Protein AF-A0A8X7XJS7-F1 (afdb_monomer_lite)

Foldseek 3Di:
DDDDDLVLLVVLVVVVVVVDDLVVSCVVSVHDSVVSVVQVVCCVVPVDSDDDDDPPDDDPDDPVRVVVVVVVVVVVLVVLLVVLVVLLVVLVVLLQVLLQVLLVCCQPVVVPPDLPVLVVQLVVLVVVLVVQDDDPVCLVVSSVSSSSNSSSVSVNCNVVQVVCVVVPNVVVVVVVVVVVVLLVVLLVVLVPDDACPLLVCVVVLVVLVVVLVVLVVVCVVVVDPVSVVVSVVSVVVSVSSVSSNVSSVSSVCSSVVNSDSSD

Organism: Polypterus senegalus (NCBI:txid55291)

Secondary structure (DSSP, 8-state):
-PPPPHHHHHHHHHHHHTT--HHHHHHHTT--HHHHHHHHHHHHHHS--SPPPP--PPPSS-HHHHHHHHHHHHHHHHHHHHHHHHHHHHHHHHHHHHHHHHHHHHHHH-----HHHHHHHHHHHHHHHHHS---TTTHHHHHHHHHHHHHHHHHHTHHHHHHHHHH-THHHHHHHHHHHHHHHHHHHHHHHSPTTTGGGGHHHHHHHHHHHHHHHHHHHHH--HHHHHHHHHHHHHHHHHHHHHHHHHHHHHHHTT---S--

Sequence (263 aa):
MPRVPAHLSERALGMLQGGMRTADVARAINCHVRTVRRLRQRYRETGRTADHPRSGRPRVTTPAQDRYIRISHLRDRSRSTQQHLKNVYSSLTICMLVAGVGAYVHVFTRLLQGGLLSFLGSIGMMIWLAMTPHSLETEKKRLAILCGFAFFTGVGLGPAMDFVISVNPSIIVTAFLGTSVIFACFTLSALYAQRRSYLFLGGTLMSGLSILLL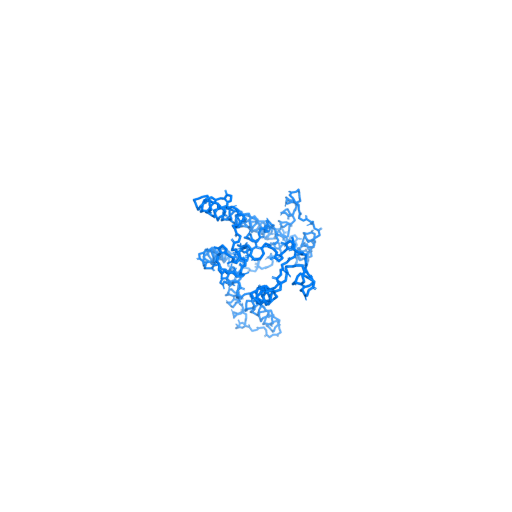LSMFNMFYGSVMLFKAHMYLGLLVMCGFVLFDTQLIIEKAEMGDKDYIW

Radius of gyration: 35.14 Å; chains: 1; bounding box: 57×44×108 Å

Structure (mmCIF, N/CA/C/O backbone):
data_AF-A0A8X7XJS7-F1
#
_entry.id   AF-A0A8X7XJS7-F1
#
loop_
_atom_site.group_PDB
_atom_site.id
_atom_site.type_symbol
_atom_site.label_atom_id
_atom_site.label_alt_id
_atom_site.label_comp_id
_atom_site.label_asym_id
_atom_site.label_entity_id
_atom_site.label_seq_id
_atom_site.pdbx_PDB_ins_code
_atom_site.Cartn_x
_atom_site.Cartn_y
_atom_site.Cartn_z
_atom_site.occupancy
_atom_site.B_iso_or_equiv
_atom_site.auth_seq_id
_atom_site.auth_comp_id
_atom_site.auth_asym_id
_atom_site.auth_atom_id
_atom_site.pdbx_PDB_model_num
ATOM 1 N N . MET A 1 1 ? -13.260 7.262 57.812 1.00 53.03 1 MET A N 1
ATOM 2 C CA . MET A 1 1 ? -12.961 6.480 59.033 1.00 53.03 1 MET A CA 1
ATOM 3 C C . MET A 1 1 ? -12.279 5.192 58.606 1.00 53.03 1 MET A C 1
ATOM 5 O O . MET A 1 1 ? -12.793 4.573 57.677 1.00 53.03 1 MET A O 1
ATOM 9 N N . PRO A 1 2 ? -11.139 4.826 59.208 1.00 59.62 2 PRO A N 1
ATOM 10 C CA . PRO A 1 2 ? -10.458 3.569 58.909 1.00 59.62 2 PRO A CA 1
ATOM 11 C C . PRO A 1 2 ? -11.364 2.368 59.225 1.00 59.62 2 PRO A C 1
ATOM 13 O O . PRO A 1 2 ? -12.192 2.423 60.137 1.00 59.62 2 PRO A O 1
ATOM 16 N N . ARG A 1 3 ? -11.249 1.313 58.412 1.00 69.31 3 ARG A N 1
ATOM 17 C CA . ARG A 1 3 ? -12.066 0.095 58.493 1.00 69.31 3 ARG A CA 1
ATOM 18 C C . ARG A 1 3 ? -11.560 -0.771 59.646 1.00 69.31 3 ARG A C 1
ATOM 20 O O . ARG A 1 3 ? -10.375 -1.086 59.679 1.00 69.31 3 ARG A O 1
ATOM 27 N N . VAL A 1 4 ? -12.440 -1.161 60.569 1.00 77.12 4 VAL A N 1
ATOM 28 C CA . VAL A 1 4 ? -12.088 -2.162 61.586 1.00 77.12 4 VAL A CA 1
ATOM 29 C C . VAL A 1 4 ? -12.144 -3.538 60.914 1.00 77.12 4 VAL A C 1
ATOM 31 O O . VAL A 1 4 ? -13.165 -3.860 60.304 1.00 77.12 4 VAL A O 1
ATOM 34 N N . PRO A 1 5 ? -11.075 -4.344 60.967 1.00 82.31 5 PRO A N 1
ATOM 35 C CA . PRO A 1 5 ? -11.090 -5.676 60.381 1.00 82.31 5 PRO A CA 1
ATOM 36 C C . PRO A 1 5 ? -12.127 -6.585 61.064 1.00 82.31 5 PRO A C 1
ATOM 38 O O . PRO A 1 5 ? -12.452 -6.412 62.241 1.00 82.31 5 PRO A O 1
ATOM 41 N N . ALA A 1 6 ? -12.661 -7.557 60.316 1.00 82.44 6 ALA A N 1
ATOM 42 C CA . ALA A 1 6 ? -13.782 -8.396 60.756 1.00 82.44 6 ALA A CA 1
ATOM 43 C C . ALA A 1 6 ? -13.484 -9.149 62.065 1.00 82.44 6 ALA A C 1
ATOM 45 O O . ALA A 1 6 ? -14.273 -9.073 63.003 1.00 82.44 6 ALA A O 1
ATOM 46 N N . HIS A 1 7 ? -12.292 -9.744 62.178 1.00 85.31 7 HIS A N 1
ATOM 47 C CA . HIS A 1 7 ? -11.866 -10.469 63.379 1.00 85.31 7 HIS A CA 1
ATOM 48 C C . HIS A 1 7 ? -11.809 -9.579 64.636 1.00 85.31 7 HIS A C 1
ATOM 50 O O . HIS A 1 7 ? -12.165 -10.019 65.727 1.00 85.31 7 HIS A O 1
ATOM 56 N N . LEU A 1 8 ? -11.413 -8.305 64.502 1.00 85.19 8 LEU A N 1
ATOM 57 C CA . LEU A 1 8 ? -11.429 -7.354 65.620 1.00 85.19 8 LEU A CA 1
ATOM 58 C C . LEU A 1 8 ? -12.856 -6.940 65.985 1.00 85.19 8 LEU A C 1
ATOM 60 O O . LEU A 1 8 ? -13.141 -6.700 67.154 1.00 85.19 8 LEU A O 1
ATOM 64 N N . SER A 1 9 ? -13.761 -6.888 65.009 1.00 85.38 9 SER A N 1
ATOM 65 C CA . SER A 1 9 ? -15.168 -6.548 65.238 1.00 85.38 9 SER A CA 1
ATOM 66 C C . SER A 1 9 ? -15.914 -7.678 65.956 1.00 85.38 9 SER A C 1
ATOM 68 O O . SER A 1 9 ? -16.684 -7.423 66.880 1.00 85.38 9 SER A O 1
ATOM 70 N N . GLU A 1 10 ? -15.644 -8.932 65.594 1.00 88.12 10 GLU A N 1
ATOM 71 C CA . GLU A 1 10 ? -16.180 -10.117 66.276 1.00 88.12 10 GLU A CA 1
ATOM 72 C C . GLU A 1 10 ? -15.623 -10.249 67.696 1.00 88.12 10 GLU A C 1
ATOM 74 O O . GLU A 1 10 ? -16.386 -10.421 68.647 1.00 88.12 10 GLU A O 1
ATOM 79 N N . ARG A 1 11 ? -14.309 -10.047 67.868 1.00 89.06 11 ARG A N 1
ATOM 80 C CA . ARG A 1 11 ? -13.665 -10.029 69.189 1.00 89.06 11 ARG A CA 1
ATOM 81 C C . ARG A 1 11 ? -14.224 -8.920 70.088 1.00 89.06 11 ARG A C 1
ATOM 83 O O . ARG A 1 11 ? -14.474 -9.167 71.266 1.00 89.06 11 ARG A O 1
ATOM 90 N N . ALA A 1 12 ? -14.484 -7.729 69.540 1.00 87.81 12 ALA A N 1
ATOM 91 C CA . ALA A 1 12 ? -15.133 -6.631 70.263 1.00 87.81 12 ALA A CA 1
ATOM 92 C C . ALA A 1 12 ? -16.529 -7.010 70.766 1.00 87.81 12 ALA A C 1
ATOM 94 O O . ALA A 1 12 ? -16.897 -6.675 71.891 1.00 87.81 12 ALA A O 1
ATOM 95 N N . LEU A 1 13 ? -17.315 -7.694 69.933 1.00 88.69 13 LEU A N 1
ATOM 96 C CA . LEU A 1 13 ? -18.670 -8.110 70.283 1.00 88.69 13 LEU A CA 1
ATOM 97 C C . LEU A 1 13 ? -18.679 -9.235 71.315 1.00 88.69 13 LEU A C 1
ATOM 99 O O . LEU A 1 13 ? -19.472 -9.155 72.250 1.00 88.69 13 LEU A O 1
ATOM 103 N N . GLY A 1 14 ? -17.758 -10.198 71.216 1.00 88.25 14 GLY A N 1
ATOM 104 C CA . GLY A 1 14 ? -17.572 -11.226 72.243 1.00 88.25 14 GLY A CA 1
ATOM 105 C C . GLY A 1 14 ? -17.235 -10.620 73.610 1.00 88.25 14 GLY A C 1
ATOM 106 O O . GLY A 1 14 ? -17.863 -10.956 74.610 1.00 88.25 14 GLY A O 1
ATOM 107 N N . MET A 1 15 ? -16.329 -9.635 73.654 1.00 90.12 15 MET A N 1
ATOM 108 C CA . MET A 1 15 ? -16.002 -8.903 74.890 1.00 90.12 15 MET A CA 1
ATOM 109 C C . MET A 1 15 ? -17.200 -8.112 75.448 1.00 90.12 15 MET A C 1
ATOM 111 O O . MET A 1 15 ? -17.405 -8.064 76.659 1.00 90.12 15 MET A O 1
ATOM 115 N N . LEU A 1 16 ? -18.023 -7.514 74.578 1.00 89.19 16 LEU A N 1
ATOM 116 C CA . LEU A 1 16 ? -19.246 -6.807 74.982 1.00 89.19 16 LEU A CA 1
ATOM 117 C C . LEU A 1 16 ? -20.342 -7.750 75.502 1.00 89.19 16 LEU A C 1
ATOM 119 O O . LEU A 1 16 ? -21.090 -7.360 76.398 1.00 89.19 16 LEU A O 1
ATOM 123 N N . GLN A 1 17 ? -20.462 -8.956 74.940 1.00 88.12 17 GLN A N 1
ATOM 124 C CA . GLN A 1 17 ? -21.378 -9.999 75.421 1.00 88.12 17 GLN A CA 1
ATOM 125 C C . GLN A 1 17 ? -20.908 -10.578 76.759 1.00 88.12 17 GLN A C 1
ATOM 127 O O . GLN A 1 17 ? -21.735 -10.832 77.628 1.00 88.12 17 GLN A O 1
ATOM 132 N N . GLY A 1 18 ? -19.591 -10.665 76.969 1.00 87.88 18 GLY A N 1
ATOM 133 C CA . GLY A 1 18 ? -18.964 -11.003 78.251 1.00 87.88 18 GLY A CA 1
ATOM 134 C C . GLY A 1 18 ? -19.044 -9.910 79.329 1.00 87.88 18 GLY A C 1
ATOM 135 O O . GLY A 1 18 ? -18.371 -10.016 80.348 1.00 87.88 18 GLY A O 1
ATOM 136 N N . GLY A 1 19 ? -19.829 -8.845 79.122 1.00 87.44 19 GLY A N 1
ATOM 137 C CA . GLY A 1 19 ? -20.105 -7.822 80.137 1.00 87.44 19 GLY A CA 1
ATOM 138 C C . GLY A 1 19 ? -19.079 -6.686 80.246 1.00 87.44 19 GLY A C 1
ATOM 139 O O . GLY A 1 19 ? -19.246 -5.805 81.092 1.00 87.44 19 GLY A O 1
ATOM 140 N N . MET A 1 20 ? -18.048 -6.637 79.392 1.00 89.12 20 MET A N 1
ATOM 141 C CA . MET A 1 20 ? -17.073 -5.537 79.414 1.00 89.12 20 MET A CA 1
ATOM 142 C C . MET A 1 20 ? -17.699 -4.199 78.989 1.00 89.12 20 MET A C 1
ATOM 144 O O . MET A 1 20 ? -18.538 -4.126 78.084 1.00 89.12 20 MET A O 1
ATOM 148 N N . ARG A 1 21 ? -17.257 -3.092 79.605 1.00 90.56 21 ARG A N 1
ATOM 149 C CA . ARG A 1 21 ? -17.732 -1.745 79.246 1.00 90.56 21 ARG A CA 1
ATOM 150 C C . ARG A 1 21 ? -17.162 -1.324 77.889 1.00 90.56 21 ARG A C 1
ATOM 152 O O . ARG A 1 21 ? -16.017 -1.613 77.552 1.00 90.56 21 ARG A O 1
ATOM 159 N N . THR A 1 22 ? -17.926 -0.546 77.118 1.00 89.75 22 THR A N 1
ATOM 160 C CA . THR A 1 22 ? -17.537 -0.111 75.758 1.00 89.75 22 THR A CA 1
ATOM 161 C C . THR A 1 22 ? -16.224 0.673 75.708 1.00 89.75 22 THR A C 1
ATOM 163 O O . THR A 1 22 ? -15.555 0.659 74.679 1.00 89.75 22 THR A O 1
ATOM 166 N N . ALA A 1 23 ? -15.861 1.370 76.790 1.00 89.06 23 ALA A N 1
ATOM 167 C CA . ALA A 1 23 ? -14.599 2.103 76.893 1.00 89.06 23 ALA A CA 1
ATOM 168 C C . ALA A 1 23 ? -13.389 1.167 77.056 1.00 89.06 23 ALA A C 1
ATOM 170 O O . ALA A 1 23 ? -12.336 1.431 76.480 1.00 89.06 23 ALA A O 1
ATOM 171 N N . ASP A 1 24 ? -13.553 0.063 77.785 1.00 89.00 24 ASP A N 1
ATOM 172 C CA . ASP A 1 24 ? -12.494 -0.925 78.007 1.00 89.00 24 ASP A CA 1
ATOM 173 C C . ASP A 1 24 ? -12.261 -1.757 76.739 1.00 89.00 24 ASP A C 1
ATOM 175 O O . ASP A 1 24 ? -11.123 -1.947 76.321 1.00 89.00 24 ASP A O 1
ATOM 179 N N . VAL A 1 25 ? -13.342 -2.127 76.042 1.00 88.94 25 VAL A N 1
ATOM 180 C CA . VAL A 1 25 ? -13.286 -2.786 74.723 1.00 88.94 25 VAL A CA 1
ATOM 181 C C . VAL A 1 25 ? -12.608 -1.893 73.676 1.00 88.94 25 VAL A C 1
ATOM 183 O O . VAL A 1 25 ? -11.809 -2.362 72.868 1.00 88.94 25 VAL A O 1
ATOM 186 N N . ALA A 1 26 ? -12.889 -0.588 73.702 1.00 88.38 26 ALA A N 1
ATOM 187 C CA . ALA A 1 26 ? -12.267 0.380 72.803 1.00 88.38 26 ALA A CA 1
ATOM 188 C C . ALA A 1 26 ? -10.753 0.511 73.043 1.00 88.38 26 ALA A C 1
ATOM 190 O O . ALA A 1 26 ? -9.989 0.538 72.077 1.00 88.38 26 ALA A O 1
ATOM 191 N N . ARG A 1 27 ? -10.319 0.514 74.315 1.00 88.25 27 ARG A N 1
ATOM 192 C CA . ARG A 1 27 ? -8.895 0.485 74.690 1.00 88.25 27 ARG A CA 1
ATOM 193 C C . ARG A 1 27 ? -8.218 -0.824 74.268 1.00 88.25 27 ARG A C 1
ATOM 195 O O . ARG A 1 27 ? -7.143 -0.774 73.685 1.00 88.25 27 ARG A O 1
ATOM 202 N N . ALA A 1 28 ? -8.867 -1.971 74.478 1.00 87.88 28 ALA A N 1
ATOM 203 C CA . ALA A 1 28 ? -8.322 -3.289 74.133 1.00 87.88 28 ALA A CA 1
ATOM 204 C C . ALA A 1 28 ? -8.100 -3.495 72.622 1.00 87.88 28 ALA A C 1
ATOM 206 O O . ALA A 1 28 ? -7.210 -4.238 72.219 1.00 87.88 28 ALA A O 1
ATOM 207 N N . ILE A 1 29 ? -8.910 -2.841 71.784 1.00 86.56 29 ILE A N 1
ATOM 208 C CA . ILE A 1 29 ? -8.882 -2.980 70.316 1.00 86.56 29 ILE A CA 1
ATOM 209 C C . ILE A 1 29 ? -8.232 -1.748 69.658 1.00 86.56 29 ILE A C 1
ATOM 211 O O . ILE A 1 29 ? -8.221 -1.616 68.437 1.00 86.56 29 ILE A O 1
ATOM 215 N N . ASN A 1 30 ? -7.669 -0.843 70.467 1.00 88.25 30 ASN A N 1
ATOM 216 C CA . ASN A 1 30 ? -7.039 0.403 70.035 1.00 88.25 30 ASN A CA 1
ATOM 217 C C . ASN A 1 30 ? -7.899 1.185 69.024 1.00 88.25 30 ASN A C 1
ATOM 219 O O . ASN A 1 30 ? -7.467 1.554 67.930 1.00 88.25 30 ASN A O 1
ATOM 223 N N . CYS A 1 31 ? -9.171 1.388 69.365 1.00 86.69 31 CYS A N 1
ATOM 224 C CA . CYS A 1 31 ? -10.109 2.106 68.515 1.00 86.69 31 CYS A CA 1
ATOM 225 C C . CYS A 1 31 ? -10.914 3.129 69.318 1.00 86.69 31 CYS A C 1
ATOM 227 O O . CYS A 1 31 ? -11.027 3.069 70.539 1.00 86.69 31 CYS A O 1
ATOM 229 N N . HIS A 1 32 ? -11.498 4.103 68.626 1.00 89.94 32 HIS A N 1
ATOM 230 C CA . HIS A 1 32 ? -12.286 5.135 69.288 1.00 89.94 32 HIS A CA 1
ATOM 231 C C . HIS A 1 32 ? -13.583 4.545 69.880 1.00 89.94 32 HIS A C 1
ATOM 233 O O . HIS A 1 32 ? -14.284 3.785 69.211 1.00 89.94 32 HIS A O 1
ATOM 239 N N . VAL A 1 33 ? -13.984 4.965 71.088 1.00 89.06 33 VAL A N 1
ATOM 240 C CA . VAL A 1 33 ? -15.195 4.466 71.792 1.00 89.06 33 VAL A CA 1
ATOM 241 C C . VAL A 1 33 ? -16.465 4.571 70.930 1.00 89.06 33 VAL A C 1
ATOM 243 O O . VAL A 1 33 ? -17.335 3.699 70.956 1.00 89.06 33 VAL A O 1
ATOM 246 N N . ARG A 1 34 ? -16.556 5.617 70.095 1.00 89.44 34 ARG A N 1
ATOM 247 C CA . ARG A 1 34 ? -17.648 5.793 69.112 1.00 89.44 34 ARG A CA 1
ATOM 248 C C . ARG A 1 34 ? -17.747 4.637 68.108 1.00 89.44 34 ARG A C 1
ATOM 250 O O . ARG A 1 34 ? -18.859 4.299 67.714 1.00 89.44 34 ARG A O 1
ATOM 257 N N . THR A 1 35 ? -16.628 4.042 67.701 1.00 86.94 35 THR A N 1
ATOM 258 C CA . THR A 1 35 ? -16.580 2.915 66.759 1.00 86.94 35 THR A CA 1
ATOM 259 C C . THR A 1 35 ? -17.190 1.663 67.383 1.00 86.94 35 THR A C 1
ATOM 261 O O . THR A 1 35 ? -18.078 1.066 66.782 1.00 86.94 35 THR A O 1
ATOM 264 N N . VAL A 1 36 ? -16.821 1.340 68.627 1.00 88.56 36 VAL A N 1
ATOM 265 C CA . VAL A 1 36 ? -17.396 0.215 69.391 1.00 88.56 36 VAL A CA 1
ATOM 266 C C . VAL A 1 36 ? -18.889 0.424 69.659 1.00 88.56 36 VAL A C 1
ATOM 268 O O . VAL A 1 36 ? -19.685 -0.499 69.496 1.00 88.56 36 VAL A O 1
ATOM 271 N N . ARG A 1 37 ? -19.306 1.651 70.009 1.00 89.94 37 ARG A N 1
ATOM 272 C CA . ARG A 1 37 ? -20.728 1.976 70.220 1.00 89.94 37 ARG A CA 1
ATOM 273 C C . ARG A 1 37 ? -21.552 1.792 68.942 1.00 89.94 37 ARG A C 1
ATOM 275 O O . ARG A 1 37 ? -22.621 1.194 69.000 1.00 89.94 37 ARG A O 1
ATOM 282 N N . ARG A 1 38 ? -21.041 2.264 67.797 1.00 87.12 38 ARG A N 1
ATOM 283 C CA . ARG A 1 38 ? -21.677 2.087 66.478 1.00 87.12 38 ARG A CA 1
ATOM 284 C C . ARG A 1 38 ? -21.718 0.621 66.049 1.00 87.12 38 ARG A C 1
ATOM 286 O O . ARG A 1 38 ? -22.733 0.193 65.518 1.00 87.12 38 ARG A O 1
ATOM 293 N N . LEU A 1 39 ? -20.654 -0.141 66.307 1.00 88.00 39 LEU A N 1
ATOM 294 C CA . LEU A 1 39 ? -20.608 -1.580 66.040 1.00 88.00 39 LEU A CA 1
ATOM 295 C C . LEU A 1 39 ? -21.662 -2.334 66.864 1.00 88.00 39 LEU A C 1
ATOM 297 O O . LEU A 1 39 ? -22.434 -3.104 66.304 1.00 88.00 39 LEU A O 1
ATOM 301 N N . ARG A 1 40 ? -21.750 -2.063 68.174 1.00 88.44 40 ARG A N 1
ATOM 302 C CA . ARG A 1 40 ? -22.759 -2.662 69.065 1.00 88.44 40 ARG A CA 1
ATOM 303 C C . ARG A 1 40 ? -24.182 -2.325 68.630 1.00 88.44 40 ARG A C 1
ATOM 305 O O . ARG A 1 40 ? -25.045 -3.196 68.650 1.00 88.44 40 ARG A O 1
ATOM 312 N N . GLN A 1 41 ? -24.423 -1.067 68.267 1.00 88.56 41 GLN A N 1
ATOM 313 C CA . GLN A 1 41 ? -25.726 -0.621 67.786 1.00 88.56 41 GLN A CA 1
ATOM 314 C C . GLN A 1 41 ? -26.105 -1.339 66.483 1.00 88.56 41 GLN A C 1
ATOM 316 O O . GLN A 1 41 ? -27.157 -1.963 66.423 1.00 88.56 41 GLN A O 1
ATOM 321 N N . ARG A 1 42 ? -25.198 -1.367 65.498 1.00 85.69 42 ARG A N 1
ATOM 322 C CA . ARG A 1 42 ? -25.409 -2.076 64.228 1.00 85.69 42 ARG A CA 1
ATOM 323 C C . ARG A 1 42 ? -25.669 -3.571 64.431 1.00 85.69 42 ARG A C 1
ATOM 325 O O . ARG A 1 42 ? -26.555 -4.126 63.789 1.00 85.69 42 ARG A O 1
ATOM 332 N N . TYR A 1 43 ? -24.925 -4.220 65.327 1.00 86.31 43 TYR A N 1
ATOM 333 C CA . TYR A 1 43 ? -25.113 -5.640 65.630 1.00 86.31 43 TYR A CA 1
ATOM 334 C C . TYR A 1 43 ? -26.465 -5.918 66.301 1.00 86.31 43 TYR A C 1
ATOM 336 O O . TYR A 1 43 ? -27.107 -6.907 65.973 1.00 86.31 43 TYR A O 1
ATOM 344 N N . ARG A 1 44 ? -26.942 -5.035 67.189 1.00 88.25 44 ARG A N 1
ATOM 345 C CA . ARG A 1 44 ? -28.291 -5.146 67.776 1.00 88.25 44 ARG A CA 1
ATOM 346 C C . ARG A 1 44 ? -29.403 -5.005 66.739 1.00 88.25 44 ARG A C 1
ATOM 348 O O . ARG A 1 44 ? -30.423 -5.665 66.869 1.00 88.25 44 ARG A O 1
ATOM 355 N N . GLU A 1 45 ? -29.203 -4.153 65.740 1.00 87.12 45 GLU A N 1
ATOM 356 C CA . GLU A 1 45 ? -30.194 -3.889 64.691 1.00 87.12 45 GLU A CA 1
ATOM 357 C C . GLU A 1 45 ? -30.204 -4.974 63.598 1.00 87.12 45 GLU A C 1
ATOM 359 O O . GLU A 1 45 ? -31.259 -5.291 63.062 1.00 87.12 45 GLU A O 1
ATOM 364 N N . THR A 1 46 ? -29.047 -5.556 63.257 1.00 83.44 46 THR A N 1
ATOM 365 C CA . THR A 1 46 ? -28.900 -6.431 62.070 1.00 83.44 46 THR A CA 1
ATOM 366 C C . THR A 1 46 ? -28.431 -7.855 62.365 1.00 83.44 46 THR A C 1
ATOM 368 O O . THR A 1 46 ? -28.446 -8.700 61.471 1.00 83.44 46 THR A O 1
ATOM 371 N N . GLY A 1 47 ? -27.944 -8.130 63.577 1.00 84.69 47 GLY A N 1
ATOM 372 C CA . GLY A 1 47 ? -27.318 -9.404 63.945 1.00 84.69 47 GLY A CA 1
ATOM 373 C C . GLY A 1 47 ? -25.993 -9.702 63.229 1.00 84.69 47 GLY A C 1
ATOM 374 O O . GLY A 1 47 ? -25.458 -10.799 63.374 1.00 84.69 47 GLY A O 1
ATOM 375 N N . ARG A 1 48 ? -25.448 -8.762 62.440 1.00 83.12 48 ARG A N 1
ATOM 376 C CA . ARG A 1 48 ? -24.241 -8.963 61.621 1.00 83.12 48 ARG A CA 1
ATOM 377 C C . ARG A 1 48 ? -23.146 -7.957 61.968 1.00 83.12 48 ARG A C 1
ATOM 379 O O . ARG A 1 48 ? -23.405 -6.798 62.281 1.00 83.12 48 ARG A O 1
ATOM 386 N N . THR A 1 49 ? -21.900 -8.418 61.902 1.00 79.56 49 THR A N 1
ATOM 387 C CA . THR A 1 49 ? -20.683 -7.613 62.134 1.00 79.56 49 THR A CA 1
ATOM 388 C C . THR A 1 49 ? -20.147 -6.996 60.842 1.00 79.56 49 THR A C 1
ATOM 390 O O . THR A 1 49 ? -19.385 -6.029 60.878 1.00 79.56 49 THR A O 1
ATOM 393 N N . ALA A 1 50 ? -20.569 -7.544 59.698 1.00 78.38 50 ALA A N 1
ATOM 394 C CA . ALA A 1 50 ? -20.161 -7.110 58.376 1.00 78.38 50 ALA A CA 1
ATOM 395 C C . ALA A 1 50 ? -20.664 -5.695 58.050 1.00 78.38 50 ALA A C 1
ATOM 397 O O . ALA A 1 50 ? -21.743 -5.262 58.464 1.00 78.38 50 ALA A O 1
ATOM 398 N N . ASP A 1 51 ? -19.871 -4.967 57.269 1.00 75.44 51 ASP A N 1
ATOM 399 C CA . ASP A 1 51 ? -20.305 -3.706 56.679 1.00 75.44 51 ASP A CA 1
ATOM 400 C C . ASP A 1 51 ? -21.418 -3.947 55.650 1.00 75.44 51 ASP A C 1
ATOM 402 O O . ASP A 1 51 ? -21.374 -4.912 54.886 1.00 75.44 51 ASP A O 1
ATOM 406 N N . HIS A 1 52 ? -22.393 -3.037 55.586 1.00 74.75 52 HIS A N 1
ATOM 407 C CA . HIS A 1 52 ? -23.373 -3.055 54.505 1.00 74.75 52 HIS A CA 1
ATOM 408 C C . HIS A 1 52 ? -22.700 -2.752 53.159 1.00 74.75 52 HIS A C 1
ATOM 410 O O . HIS A 1 52 ? -21.822 -1.878 53.099 1.00 74.75 52 HIS A O 1
ATOM 416 N N . PRO A 1 53 ? -23.141 -3.405 52.066 1.00 76.44 53 PRO A N 1
ATOM 417 C CA . PRO A 1 53 ? -22.788 -2.979 50.722 1.00 76.44 53 PRO A CA 1
ATOM 418 C C . PRO A 1 53 ? -23.160 -1.505 50.569 1.00 76.44 53 PRO A C 1
ATOM 420 O O . PRO A 1 53 ? -24.304 -1.114 50.803 1.00 76.44 53 PRO A O 1
ATOM 423 N N . ARG A 1 54 ? -22.186 -0.663 50.222 1.00 78.88 54 ARG A N 1
ATOM 424 C CA . ARG A 1 54 ? -22.475 0.741 49.928 1.00 78.88 54 ARG A CA 1
ATOM 425 C C . ARG A 1 54 ? -23.230 0.798 48.607 1.00 78.88 54 ARG A C 1
ATOM 427 O O . ARG A 1 54 ? -22.815 0.153 47.646 1.00 78.88 54 ARG A O 1
ATOM 434 N N . SER A 1 55 ? -24.284 1.608 48.540 1.00 77.81 55 SER A N 1
ATOM 435 C CA . SER A 1 55 ? -24.823 2.043 47.255 1.00 77.81 55 SER A CA 1
ATOM 436 C C . SER A 1 55 ? -23.684 2.730 46.502 1.00 77.81 55 SER A C 1
ATOM 438 O O . SER A 1 55 ? -23.141 3.733 46.973 1.00 77.81 55 SER A O 1
ATOM 440 N N . GLY A 1 56 ? -23.247 2.133 45.394 1.00 80.94 56 GLY A N 1
ATOM 441 C CA . GLY A 1 56 ? -22.214 2.717 44.547 1.00 80.94 56 GLY A CA 1
ATOM 442 C C . GLY A 1 56 ? -22.654 4.065 43.975 1.00 80.94 56 GLY A C 1
ATOM 443 O O . GLY A 1 56 ? -23.777 4.525 44.188 1.00 80.94 56 GLY A O 1
ATOM 444 N N . ARG A 1 57 ? -21.765 4.703 43.211 1.00 85.88 57 ARG A N 1
ATOM 445 C CA . ARG A 1 57 ? -22.119 5.916 42.468 1.00 85.88 57 ARG A CA 1
ATOM 446 C C . ARG A 1 57 ? -23.319 5.612 41.549 1.00 85.88 57 ARG A C 1
ATOM 448 O O . ARG A 1 57 ? -23.243 4.629 40.807 1.00 85.88 57 ARG A O 1
ATOM 455 N N . PRO A 1 58 ? -24.401 6.412 41.579 1.00 83.56 58 PRO A N 1
ATOM 456 C CA . PRO A 1 58 ? -25.528 6.213 40.676 1.00 83.56 58 PRO A CA 1
ATOM 457 C C . PRO A 1 58 ? -25.060 6.320 39.223 1.00 83.56 58 PRO A C 1
ATOM 459 O O . PRO A 1 58 ? -24.185 7.130 38.897 1.00 83.56 58 PRO A O 1
ATOM 462 N N . ARG A 1 59 ? -25.619 5.474 38.352 1.00 81.44 59 ARG A N 1
ATOM 463 C CA . ARG A 1 59 ? -25.315 5.523 36.920 1.00 81.44 59 ARG A CA 1
ATOM 464 C C . ARG A 1 59 ? -25.883 6.815 36.341 1.00 81.44 59 ARG A C 1
ATOM 466 O O . ARG A 1 59 ? -27.050 7.123 36.553 1.00 81.44 59 ARG A O 1
ATOM 473 N N . VAL A 1 60 ? -25.039 7.553 35.626 1.00 88.50 60 VAL A N 1
ATOM 474 C CA . VAL A 1 60 ? -25.428 8.788 34.924 1.00 88.50 60 VAL A CA 1
ATOM 475 C C . VAL A 1 60 ? -26.227 8.459 33.660 1.00 88.50 60 VAL A C 1
ATOM 477 O O . VAL A 1 60 ? -27.087 9.232 33.255 1.00 88.50 60 VAL A O 1
ATOM 480 N N . THR A 1 61 ? -25.965 7.300 33.055 1.00 89.81 61 THR A N 1
ATOM 481 C CA . THR A 1 61 ? -26.596 6.845 31.819 1.00 89.81 61 THR A CA 1
ATOM 482 C C . THR A 1 61 ? -27.610 5.733 32.070 1.00 89.81 61 THR A C 1
ATOM 484 O O . THR A 1 61 ? -27.424 4.843 32.907 1.00 89.81 61 THR A O 1
ATOM 487 N N . THR A 1 62 ? -28.707 5.786 31.319 1.00 93.69 62 THR A N 1
ATOM 488 C CA . THR A 1 62 ? -29.693 4.703 31.236 1.00 93.69 62 THR A CA 1
ATOM 489 C C . THR A 1 62 ? -29.206 3.604 30.278 1.00 93.69 62 THR A C 1
ATOM 491 O O . THR A 1 62 ? -28.443 3.893 29.353 1.00 93.69 62 THR A O 1
ATOM 494 N N . PRO A 1 63 ? -29.691 2.353 30.396 1.00 92.12 63 PRO A N 1
ATOM 495 C CA . PRO A 1 63 ? -29.320 1.274 29.471 1.00 92.12 63 PRO A CA 1
ATOM 496 C C . PRO A 1 63 ? -29.594 1.582 27.986 1.00 92.12 63 PRO A C 1
ATOM 498 O O . PRO A 1 63 ? -28.878 1.105 27.104 1.00 92.12 63 PRO A O 1
ATOM 501 N N . ALA A 1 64 ? -30.619 2.390 27.695 1.00 92.50 64 ALA A N 1
ATOM 502 C CA . ALA A 1 64 ? -30.924 2.843 26.338 1.00 92.50 64 ALA A CA 1
ATOM 503 C C . ALA A 1 64 ? -29.872 3.837 25.815 1.00 92.50 64 ALA A C 1
ATOM 505 O O . ALA A 1 64 ? -29.418 3.709 24.677 1.00 92.50 64 ALA A O 1
ATOM 506 N N . GLN A 1 65 ? -29.435 4.779 26.657 1.00 94.75 65 GLN A N 1
ATOM 507 C CA . GLN A 1 65 ? -28.354 5.712 26.328 1.00 94.75 65 GLN A CA 1
ATOM 508 C C . GLN A 1 65 ? -27.019 4.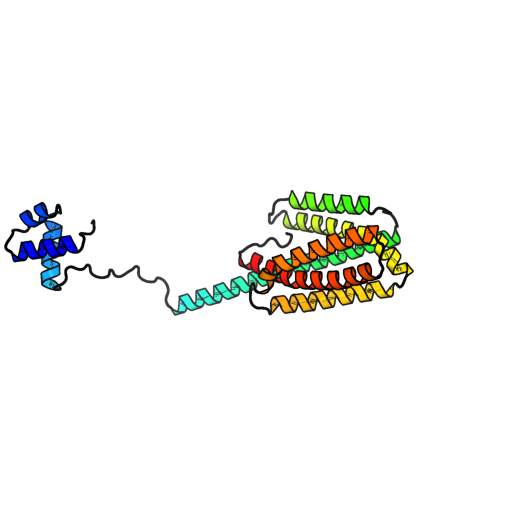983 26.144 1.00 94.75 65 GLN A C 1
ATOM 510 O O . GLN A 1 65 ? -26.321 5.259 25.173 1.00 94.75 65 GLN A O 1
ATOM 515 N N . ASP A 1 66 ? -26.698 4.000 26.991 1.00 93.19 66 ASP A N 1
ATOM 516 C CA . ASP A 1 66 ? -25.487 3.175 26.844 1.00 93.19 66 ASP A CA 1
ATOM 517 C C . ASP A 1 66 ? -25.463 2.445 25.492 1.00 93.19 66 ASP A C 1
ATOM 519 O O . ASP A 1 66 ? -24.443 2.418 24.797 1.00 93.19 66 ASP A O 1
ATOM 523 N N . ARG A 1 67 ? -26.609 1.879 25.078 1.00 92.94 67 ARG A N 1
ATOM 524 C CA . ARG A 1 67 ? -26.749 1.230 23.768 1.00 92.94 67 ARG A CA 1
ATOM 525 C C . ARG A 1 67 ? -26.558 2.231 22.629 1.00 92.94 67 ARG A C 1
ATOM 527 O O . ARG A 1 67 ? -25.844 1.916 21.679 1.00 92.94 67 ARG A O 1
ATOM 534 N N . TYR A 1 68 ? -27.167 3.412 22.729 1.00 93.38 68 TYR A N 1
ATOM 535 C CA . TYR A 1 68 ? -27.019 4.468 21.730 1.00 93.38 68 TYR A CA 1
ATOM 536 C C . TYR A 1 68 ? -25.558 4.907 21.583 1.00 93.38 68 TYR A C 1
ATOM 538 O O . TYR A 1 68 ? -25.033 4.858 20.474 1.00 93.38 68 TYR A O 1
ATOM 546 N N . ILE A 1 69 ? -24.882 5.225 22.695 1.00 92.50 69 ILE A N 1
ATOM 547 C CA . ILE A 1 69 ? -23.468 5.635 22.725 1.00 92.50 69 ILE A CA 1
ATOM 548 C C . ILE A 1 69 ? -22.578 4.558 22.099 1.00 92.50 69 ILE A C 1
ATOM 550 O O . ILE A 1 69 ? -21.686 4.862 21.309 1.00 92.50 69 ILE A O 1
ATOM 554 N N . ARG A 1 70 ? -22.829 3.280 22.410 1.00 93.06 70 ARG A N 1
ATOM 555 C CA . ARG A 1 70 ? -22.065 2.171 21.827 1.00 93.06 70 ARG A CA 1
ATOM 556 C C . ARG A 1 70 ? -22.246 2.096 20.311 1.00 93.06 70 ARG A C 1
ATOM 558 O O . ARG A 1 70 ? -21.260 1.956 19.594 1.00 93.06 70 ARG A O 1
ATOM 565 N N . ILE A 1 71 ? -23.483 2.166 19.819 1.00 92.44 71 ILE A N 1
ATOM 566 C CA . ILE A 1 71 ? -23.776 2.052 18.382 1.00 92.44 71 ILE A CA 1
ATOM 567 C C . ILE A 1 71 ? -23.236 3.266 17.618 1.00 92.44 71 ILE A C 1
ATOM 569 O O . ILE A 1 71 ? -22.622 3.088 16.565 1.00 92.44 71 ILE A O 1
ATOM 573 N N . SER A 1 72 ? -23.415 4.484 18.141 1.00 89.75 72 SER A N 1
ATOM 574 C CA . SER A 1 72 ? -22.888 5.697 17.509 1.00 89.75 72 SER A CA 1
ATOM 575 C C . SER A 1 72 ? -21.364 5.661 17.433 1.00 89.75 72 SER A C 1
ATOM 577 O O . SER A 1 72 ? -20.810 5.868 16.359 1.00 89.75 72 SER A O 1
ATOM 579 N N . HIS A 1 73 ? -20.692 5.270 18.517 1.00 88.56 73 HIS A N 1
ATOM 580 C CA . HIS A 1 73 ? -19.236 5.155 18.556 1.00 88.56 73 HIS A CA 1
ATOM 581 C C . HIS A 1 73 ? -18.690 4.106 17.571 1.00 88.56 73 HIS A C 1
ATOM 583 O O . HIS A 1 73 ? -17.674 4.335 16.915 1.00 88.56 73 HIS A O 1
ATOM 589 N N . LEU A 1 74 ? -19.363 2.957 17.424 1.00 86.62 74 LEU A N 1
ATOM 590 C CA . LEU A 1 74 ? -18.989 1.945 16.425 1.00 86.62 74 LEU A CA 1
ATOM 591 C C . LEU A 1 74 ? -19.156 2.468 14.992 1.00 86.62 74 LEU A C 1
ATOM 593 O O . LEU A 1 74 ? -18.290 2.241 14.146 1.00 86.62 74 LEU A O 1
ATOM 597 N N . ARG A 1 75 ? -20.245 3.198 14.723 1.00 86.44 75 ARG A N 1
ATOM 598 C CA . ARG A 1 75 ? -20.499 3.805 13.412 1.00 86.44 75 ARG A CA 1
ATOM 599 C C . ARG A 1 75 ? -19.468 4.880 13.075 1.00 86.44 75 ARG A C 1
ATOM 601 O O . ARG A 1 75 ? -18.979 4.913 11.949 1.00 86.44 75 ARG A O 1
ATOM 608 N N . ASP A 1 76 ? -19.132 5.736 14.033 1.00 85.31 76 ASP A N 1
ATOM 609 C CA . ASP A 1 76 ? -18.170 6.821 13.831 1.00 85.31 76 ASP A CA 1
ATOM 610 C C . ASP A 1 76 ? -16.755 6.278 13.611 1.00 85.31 76 ASP A C 1
ATOM 612 O O . ASP A 1 76 ? -16.057 6.743 12.710 1.00 85.31 76 ASP A O 1
ATOM 616 N N . ARG A 1 77 ? -16.371 5.213 14.332 1.00 82.19 77 ARG A N 1
ATOM 617 C CA . ARG A 1 77 ? -15.127 4.477 14.062 1.00 82.19 77 ARG A CA 1
ATOM 618 C C . ARG A 1 77 ? -15.093 3.945 12.630 1.00 82.19 77 ARG A C 1
ATOM 620 O O . ARG A 1 77 ? -14.142 4.224 11.910 1.00 82.19 77 ARG A O 1
ATOM 627 N N . SER A 1 78 ? -16.149 3.254 12.195 1.00 85.81 78 SER A N 1
ATOM 628 C CA . SER A 1 78 ? -16.235 2.712 10.832 1.00 85.81 78 SER A CA 1
ATOM 629 C C . SER A 1 78 ? -16.127 3.808 9.763 1.00 85.81 78 SER A C 1
ATOM 631 O O . SER A 1 78 ? -15.388 3.641 8.794 1.00 85.81 78 SER A O 1
ATOM 633 N N . ARG A 1 79 ? -16.781 4.962 9.961 1.00 88.44 79 ARG A N 1
ATOM 634 C CA . ARG A 1 79 ? -16.673 6.118 9.052 1.00 88.44 79 ARG A CA 1
ATOM 635 C C . ARG A 1 79 ? -15.257 6.689 8.999 1.00 88.44 79 ARG A C 1
ATOM 637 O O . ARG A 1 79 ? -14.769 6.980 7.911 1.00 88.44 79 ARG A O 1
ATOM 644 N N . SER A 1 80 ? -14.600 6.830 10.151 1.00 90.31 80 SER A N 1
ATOM 645 C CA . SER A 1 80 ? -13.216 7.310 10.228 1.00 90.31 80 SER A CA 1
ATOM 646 C C . SER A 1 80 ? -12.264 6.377 9.475 1.00 90.31 80 SER A C 1
ATOM 648 O O . SER A 1 80 ? -11.471 6.841 8.659 1.00 90.31 80 SER A O 1
ATOM 650 N N . THR A 1 81 ? -12.391 5.063 9.678 1.00 91.38 81 THR A N 1
ATOM 651 C CA . THR A 1 81 ? -11.592 4.053 8.971 1.00 91.38 81 THR A CA 1
ATOM 652 C C . THR A 1 81 ? -11.845 4.083 7.465 1.00 91.38 81 THR A C 1
ATOM 654 O O . THR A 1 81 ? -10.898 4.093 6.685 1.00 91.38 81 THR A O 1
ATOM 657 N N . GLN A 1 82 ? -13.106 4.181 7.033 1.00 91.06 82 GLN A N 1
ATOM 658 C CA . GLN A 1 82 ? -13.446 4.310 5.613 1.00 91.06 82 GLN A CA 1
ATOM 659 C C . GLN A 1 82 ? -12.847 5.570 4.980 1.00 91.06 82 GLN A C 1
ATOM 661 O O . GLN A 1 82 ? -12.379 5.515 3.846 1.00 91.06 82 GLN A O 1
ATOM 666 N N . GLN A 1 83 ? -12.856 6.701 5.690 1.00 92.50 83 GLN A N 1
ATOM 667 C CA . GLN A 1 83 ? -12.254 7.933 5.188 1.00 92.50 83 GLN A CA 1
ATOM 668 C C . GLN A 1 83 ? -10.731 7.813 5.079 1.00 92.50 83 GLN A C 1
ATOM 670 O O . GLN A 1 83 ? -10.164 8.232 4.074 1.00 92.50 83 GLN A O 1
ATOM 675 N N . HIS A 1 84 ? -10.081 7.202 6.071 1.00 93.31 84 HIS A N 1
ATOM 676 C CA . HIS A 1 84 ? -8.644 6.956 6.029 1.00 93.31 84 HIS A CA 1
ATOM 677 C C . HIS A 1 84 ? -8.265 6.051 4.848 1.00 93.31 84 HIS A C 1
ATOM 679 O O . HIS A 1 84 ? -7.405 6.423 4.055 1.00 93.31 84 HIS A O 1
ATOM 685 N N . LEU A 1 85 ? -8.975 4.934 4.644 1.00 92.75 85 LEU A N 1
ATOM 686 C CA . LEU A 1 85 ? -8.746 4.051 3.493 1.00 92.75 85 LEU A CA 1
ATOM 687 C C . LEU A 1 85 ? -8.927 4.775 2.154 1.00 92.75 85 LEU A C 1
ATOM 689 O O . LEU A 1 85 ? -8.131 4.581 1.239 1.00 92.75 85 LEU A O 1
ATOM 693 N N . LYS A 1 86 ? -9.948 5.633 2.032 1.00 93.75 86 LYS A N 1
ATOM 694 C CA . LYS A 1 86 ? -10.141 6.452 0.826 1.00 93.75 86 LYS A CA 1
ATOM 695 C C . LYS A 1 86 ? -8.952 7.371 0.565 1.00 93.75 86 LYS A C 1
ATOM 697 O O . LYS A 1 86 ? -8.556 7.505 -0.587 1.00 93.75 86 LYS A O 1
ATOM 702 N N . ASN A 1 87 ? -8.389 7.983 1.605 1.00 94.19 87 ASN A N 1
ATOM 703 C CA . ASN A 1 87 ? -7.230 8.863 1.471 1.00 94.19 87 ASN A CA 1
ATOM 704 C C . ASN A 1 87 ? -5.953 8.084 1.100 1.00 94.19 87 ASN A C 1
ATOM 706 O O . ASN A 1 87 ? -5.190 8.541 0.254 1.00 94.19 87 ASN A O 1
ATOM 710 N N . VAL A 1 88 ? -5.743 6.892 1.674 1.00 94.88 88 VAL A N 1
ATOM 711 C CA . VAL A 1 88 ? -4.608 6.016 1.319 1.00 94.88 88 VAL A CA 1
ATOM 712 C C . VAL A 1 88 ? -4.719 5.534 -0.131 1.00 94.88 88 VAL A C 1
ATOM 714 O O . VAL A 1 88 ? -3.763 5.609 -0.897 1.00 94.88 88 VAL A O 1
ATOM 717 N N . TYR A 1 89 ? -5.890 5.064 -0.562 1.00 94.19 89 TYR A N 1
ATOM 718 C CA . TYR A 1 89 ? -6.042 4.584 -1.938 1.00 94.19 89 TYR A CA 1
ATOM 719 C C . TYR A 1 89 ? -6.078 5.711 -2.972 1.00 94.19 89 TYR A C 1
ATOM 721 O O . TYR A 1 89 ? -5.650 5.503 -4.111 1.00 94.19 89 TYR A O 1
ATOM 729 N N . SER A 1 90 ? -6.531 6.914 -2.607 1.00 95.00 90 SER A N 1
ATOM 730 C CA . SER A 1 90 ? -6.433 8.071 -3.499 1.00 95.00 90 SER A CA 1
ATOM 731 C C . SER A 1 90 ? -4.980 8.508 -3.687 1.00 95.00 90 SER A C 1
ATOM 733 O O . SER A 1 90 ? -4.574 8.737 -4.827 1.00 95.00 90 SER A O 1
ATOM 735 N N . SER A 1 91 ? -4.170 8.539 -2.620 1.00 95.31 91 SER A N 1
ATOM 736 C CA . SER A 1 91 ? -2.736 8.831 -2.728 1.00 95.31 91 SER A CA 1
ATOM 737 C C . SER A 1 91 ? -2.009 7.765 -3.554 1.00 95.31 91 SER A C 1
ATOM 739 O O . SER A 1 91 ? -1.245 8.123 -4.451 1.00 95.31 91 SER A O 1
ATOM 741 N N . LEU A 1 92 ? -2.320 6.479 -3.349 1.00 94.44 92 LEU A N 1
ATOM 742 C CA . LEU A 1 92 ? -1.801 5.370 -4.155 1.00 94.44 92 LEU A CA 1
ATOM 743 C C . LEU A 1 92 ? -2.135 5.538 -5.645 1.00 94.44 92 LEU A C 1
ATOM 745 O O . LEU A 1 92 ? -1.258 5.391 -6.495 1.00 94.44 92 LEU A O 1
ATOM 749 N N . THR A 1 93 ? -3.383 5.890 -5.968 1.00 95.25 93 THR A N 1
ATOM 750 C CA . THR A 1 93 ? -3.830 6.090 -7.357 1.00 95.25 93 THR A CA 1
ATOM 751 C C . THR A 1 93 ? -3.091 7.255 -8.017 1.00 95.25 93 THR A C 1
ATOM 753 O O . THR A 1 93 ? -2.620 7.125 -9.146 1.00 95.25 93 THR A O 1
ATOM 756 N N . ILE A 1 94 ? -2.935 8.379 -7.308 1.00 96.50 94 ILE A N 1
ATOM 757 C CA . ILE A 1 94 ? -2.162 9.531 -7.796 1.00 96.50 94 ILE A CA 1
ATOM 758 C C . ILE A 1 94 ? -0.705 9.124 -8.036 1.00 96.50 94 ILE A C 1
ATOM 760 O O . ILE A 1 94 ? -0.164 9.411 -9.102 1.00 96.50 94 ILE A O 1
ATOM 764 N N . CYS A 1 95 ? -0.083 8.405 -7.098 1.00 96.06 95 CYS A N 1
ATOM 765 C CA . CYS A 1 95 ? 1.291 7.927 -7.250 1.00 96.06 95 CYS A CA 1
ATOM 766 C C . CYS A 1 95 ? 1.442 6.995 -8.454 1.00 96.06 95 CYS A C 1
ATOM 768 O O . CYS A 1 95 ? 2.403 7.128 -9.204 1.00 96.06 95 CYS A O 1
ATOM 770 N N . MET A 1 96 ? 0.483 6.098 -8.685 1.00 95.12 96 MET A N 1
ATOM 771 C CA . MET A 1 96 ? 0.489 5.195 -9.835 1.00 95.12 96 MET A CA 1
ATOM 772 C C . MET A 1 96 ? 0.425 5.960 -11.166 1.00 95.12 96 MET A C 1
ATOM 774 O O . MET A 1 96 ? 1.187 5.657 -12.083 1.00 95.12 96 MET A O 1
ATOM 778 N N . LEU A 1 97 ? -0.431 6.984 -11.264 1.00 96.19 97 LEU A N 1
ATOM 779 C CA . LEU A 1 97 ? -0.508 7.845 -12.450 1.00 96.19 97 LEU A CA 1
ATOM 780 C C . LEU A 1 97 ? 0.793 8.623 -12.665 1.00 96.19 97 LEU A C 1
ATOM 782 O O . LEU A 1 97 ? 1.322 8.652 -13.774 1.00 96.19 97 LEU A O 1
ATOM 786 N N . VAL A 1 98 ? 1.336 9.217 -11.601 1.00 97.12 98 VAL A N 1
ATOM 787 C CA . VAL A 1 98 ? 2.586 9.986 -11.655 1.00 97.12 98 VAL A CA 1
ATOM 788 C C . VAL A 1 98 ? 3.780 9.094 -12.015 1.00 97.12 98 VAL A C 1
ATOM 790 O O . VAL A 1 98 ? 4.620 9.498 -12.818 1.00 97.12 98 VAL A O 1
ATOM 793 N N . ALA A 1 99 ? 3.839 7.865 -11.500 1.00 95.12 99 ALA A N 1
ATOM 794 C CA . ALA A 1 99 ? 4.837 6.874 -11.895 1.00 95.12 99 ALA A CA 1
ATOM 795 C C . ALA A 1 99 ? 4.695 6.482 -13.375 1.00 95.12 99 ALA A C 1
ATOM 797 O O . ALA A 1 99 ? 5.697 6.380 -14.081 1.00 95.12 99 ALA A O 1
ATOM 798 N N . GLY A 1 100 ? 3.462 6.339 -13.876 1.00 93.94 100 GLY A N 1
ATOM 799 C CA . GLY A 1 100 ? 3.193 6.128 -15.301 1.00 93.94 100 GLY A CA 1
ATOM 800 C C . GLY A 1 100 ? 3.701 7.278 -16.176 1.00 93.94 100 GLY A C 1
ATOM 801 O O . GLY A 1 100 ? 4.356 7.038 -17.189 1.00 93.94 100 GLY A O 1
ATOM 802 N N . VAL A 1 101 ? 3.483 8.529 -15.751 1.00 94.00 101 VAL A N 1
ATOM 803 C CA . VAL A 1 101 ? 4.049 9.716 -16.416 1.00 94.00 101 VAL A CA 1
ATOM 804 C C . VAL A 1 101 ? 5.579 9.690 -16.374 1.00 94.00 101 VAL A C 1
ATOM 806 O O . VAL A 1 101 ? 6.210 9.960 -17.391 1.00 94.00 101 VAL A O 1
ATOM 809 N N . GLY A 1 102 ? 6.190 9.319 -15.246 1.00 92.69 102 GLY A N 1
ATOM 810 C CA . GLY A 1 102 ? 7.646 9.169 -15.131 1.00 92.69 102 GLY A CA 1
ATOM 811 C C . GLY A 1 102 ? 8.220 8.143 -16.112 1.00 92.69 102 GLY A C 1
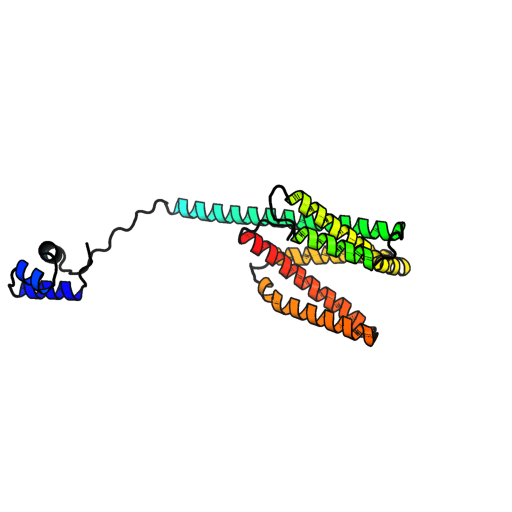ATOM 812 O O . GLY A 1 102 ? 9.175 8.439 -16.832 1.00 92.69 102 GLY A O 1
ATOM 813 N N . ALA A 1 103 ? 7.593 6.968 -16.209 1.00 91.94 103 ALA A N 1
ATOM 814 C CA . ALA A 1 103 ? 7.981 5.932 -17.165 1.00 91.94 103 ALA A CA 1
ATOM 815 C C . ALA A 1 103 ? 7.830 6.413 -18.619 1.00 91.94 103 ALA A C 1
ATOM 817 O O . ALA A 1 103 ? 8.737 6.233 -19.430 1.00 91.94 103 ALA A O 1
ATOM 818 N N . TYR A 1 104 ? 6.722 7.090 -18.941 1.00 90.75 104 TYR A N 1
ATOM 819 C CA . TYR A 1 104 ? 6.487 7.684 -20.260 1.00 90.75 104 TYR A CA 1
ATOM 820 C C . TYR A 1 104 ? 7.553 8.726 -20.624 1.00 90.75 104 TYR A C 1
ATOM 822 O O . TYR A 1 104 ? 8.120 8.683 -21.715 1.00 90.75 104 TYR A O 1
ATOM 830 N N . VAL A 1 105 ? 7.873 9.641 -19.701 1.00 90.62 105 VAL A N 1
ATOM 831 C CA . VAL A 1 105 ? 8.906 10.665 -19.908 1.00 90.62 105 VAL A CA 1
ATOM 832 C C . VAL A 1 105 ? 10.245 10.015 -20.241 1.00 90.62 105 VAL A C 1
ATOM 834 O O . VAL A 1 105 ? 10.896 10.456 -21.189 1.00 90.62 105 VAL A O 1
ATOM 837 N N . HIS A 1 106 ? 10.638 8.951 -19.532 1.00 89.50 106 HIS A N 1
ATOM 838 C CA . HIS A 1 106 ? 11.865 8.214 -19.844 1.00 89.50 106 HIS A CA 1
ATOM 839 C C . HIS A 1 106 ? 11.857 7.664 -21.276 1.00 89.50 106 HIS A C 1
ATOM 841 O O . HIS A 1 106 ? 12.797 7.924 -22.025 1.00 89.50 106 HIS A O 1
ATOM 847 N N . VAL A 1 107 ? 10.796 6.949 -21.669 1.00 87.94 107 VAL A N 1
ATOM 848 C CA . VAL A 1 107 ? 10.680 6.320 -23.000 1.00 87.94 107 VAL A CA 1
ATOM 849 C C . VAL A 1 107 ? 10.826 7.347 -24.132 1.00 87.94 107 VAL A C 1
ATOM 851 O O . VAL A 1 107 ? 11.508 7.085 -25.121 1.00 87.94 107 VAL A O 1
ATOM 854 N N . PHE A 1 108 ? 10.233 8.537 -23.985 1.00 86.06 108 PHE A N 1
ATOM 855 C CA . PHE A 1 108 ? 10.272 9.574 -25.024 1.00 86.06 108 PHE A CA 1
ATOM 856 C C . PHE A 1 108 ? 11.581 10.345 -25.076 1.00 86.06 108 PHE A C 1
ATOM 858 O O . PHE A 1 108 ? 12.112 10.621 -26.148 1.00 86.06 108 PHE A O 1
ATOM 865 N N . THR A 1 109 ? 12.072 10.758 -23.915 1.00 81.75 109 THR A N 1
ATOM 866 C CA . THR A 1 109 ? 13.183 11.705 -23.863 1.00 81.75 109 THR A CA 1
ATOM 867 C C . THR A 1 109 ? 14.534 11.010 -23.824 1.00 81.75 109 THR A C 1
ATOM 869 O O . THR A 1 109 ? 15.543 11.647 -24.118 1.00 81.75 109 THR A O 1
ATOM 872 N N . ARG A 1 110 ? 14.575 9.732 -23.409 1.00 75.44 110 ARG A N 1
ATOM 873 C CA . ARG A 1 110 ? 15.796 9.017 -23.001 1.00 75.44 110 ARG A CA 1
ATOM 874 C C . ARG A 1 110 ? 16.692 9.862 -22.072 1.00 75.44 110 ARG A C 1
ATOM 876 O O . ARG A 1 110 ? 17.880 9.580 -21.946 1.00 75.44 110 ARG A O 1
ATOM 883 N N . LEU A 1 111 ? 16.126 10.901 -21.426 1.00 58.41 111 LEU A N 1
ATOM 884 C CA . LEU A 1 111 ? 16.854 11.998 -20.759 1.00 58.41 111 LEU A CA 1
ATOM 885 C C . LEU A 1 111 ? 17.737 11.489 -19.630 1.00 58.41 111 LEU A C 1
ATOM 887 O O . LEU A 1 111 ? 18.751 12.091 -19.293 1.00 58.41 111 LEU A O 1
ATOM 891 N N . LEU A 1 112 ? 17.321 10.378 -19.034 1.00 56.47 112 LEU A N 1
ATOM 892 C CA . LEU A 1 112 ? 18.034 9.694 -17.987 1.00 56.47 112 LEU A CA 1
ATOM 893 C C . LEU A 1 112 ? 18.207 8.253 -18.434 1.00 56.47 112 LEU A C 1
ATOM 895 O O . LEU A 1 112 ? 17.435 7.394 -18.036 1.00 56.47 112 LEU A O 1
ATOM 899 N N . GLN A 1 113 ? 19.301 7.959 -19.136 1.00 59.72 113 GLN A N 1
ATOM 900 C CA . GLN A 1 113 ? 19.882 6.608 -19.257 1.00 59.72 113 GLN A CA 1
ATOM 901 C C . GLN A 1 113 ? 20.319 6.041 -17.874 1.00 59.72 113 GLN A C 1
ATOM 903 O O . GLN A 1 113 ? 21.205 5.201 -17.749 1.00 59.72 113 GLN A O 1
ATOM 908 N N . GLY A 1 114 ? 19.744 6.587 -16.802 1.00 59.38 114 GLY A N 1
ATOM 909 C CA . GLY A 1 114 ? 20.253 6.709 -15.459 1.00 59.38 114 GLY A CA 1
ATOM 910 C C . GLY A 1 114 ? 19.318 6.013 -14.495 1.00 59.38 114 GLY A C 1
ATOM 911 O O . GLY A 1 114 ? 18.492 6.648 -13.835 1.00 59.38 114 GLY A O 1
ATOM 912 N N . GLY A 1 115 ? 19.550 4.712 -14.343 1.00 71.06 115 GLY A N 1
ATOM 913 C CA . GLY A 1 115 ? 19.120 3.995 -13.148 1.00 71.06 115 GLY A CA 1
ATOM 914 C C . GLY A 1 11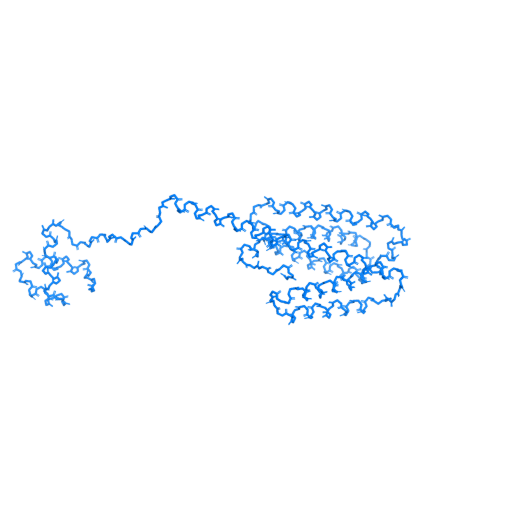5 ? 19.656 4.675 -11.884 1.00 71.06 115 GLY A C 1
ATOM 915 O O . GLY A 1 115 ? 18.936 4.788 -10.906 1.00 71.06 115 GLY A O 1
ATOM 916 N N . LEU A 1 116 ? 20.872 5.239 -11.918 1.00 81.00 116 LEU A N 1
ATOM 917 C CA . LEU A 1 116 ? 21.481 5.851 -10.733 1.00 81.00 116 LEU A CA 1
ATOM 918 C C . LEU A 1 116 ? 20.830 7.181 -10.318 1.00 81.00 116 LEU A C 1
ATOM 920 O O . LEU A 1 116 ? 20.611 7.396 -9.133 1.00 81.00 116 LEU A O 1
ATOM 924 N N . LEU A 1 117 ? 20.508 8.078 -11.256 1.00 84.94 117 LEU A N 1
ATOM 925 C CA . LEU A 1 117 ? 19.956 9.396 -10.908 1.00 84.94 117 LEU A CA 1
ATOM 926 C C . LEU A 1 117 ? 18.492 9.298 -10.471 1.00 84.94 117 LEU A C 1
ATOM 928 O O . LEU A 1 117 ? 18.097 9.945 -9.507 1.00 84.94 117 LEU A O 1
ATOM 932 N N . SER A 1 118 ? 17.707 8.442 -11.130 1.00 88.81 118 SER A N 1
ATOM 933 C CA . SER A 1 118 ? 16.350 8.106 -10.685 1.00 88.81 118 SER A CA 1
ATOM 934 C C . SER A 1 118 ? 16.366 7.407 -9.320 1.00 88.81 118 SER A C 1
ATOM 936 O O . SER A 1 118 ? 15.589 7.773 -8.440 1.00 88.81 118 SER A O 1
ATOM 938 N N . PHE A 1 119 ? 17.315 6.494 -9.090 1.00 88.75 119 PHE A N 1
ATOM 939 C CA . PHE A 1 119 ? 17.527 5.854 -7.791 1.00 88.75 119 PHE A CA 1
ATOM 940 C C . PHE A 1 119 ? 17.888 6.862 -6.690 1.00 88.75 119 PHE A C 1
ATOM 942 O O . PHE A 1 119 ? 17.195 6.927 -5.675 1.00 88.75 119 PHE A O 1
ATOM 949 N N . LEU A 1 120 ? 18.904 7.705 -6.901 1.00 91.50 120 LEU A N 1
ATOM 950 C CA . LEU A 1 120 ? 19.306 8.749 -5.949 1.00 91.50 120 LEU A CA 1
ATOM 951 C C . LEU A 1 120 ? 18.192 9.776 -5.717 1.00 91.50 120 LEU A C 1
ATOM 953 O O . LEU A 1 120 ? 17.971 10.182 -4.579 1.00 91.50 120 LEU A O 1
ATOM 957 N N . GLY A 1 121 ? 17.457 10.155 -6.766 1.00 91.62 121 GLY A N 1
ATOM 958 C CA . GLY A 1 121 ? 16.292 11.032 -6.666 1.00 91.62 121 GLY A CA 1
ATOM 959 C C . GLY A 1 121 ? 15.184 10.417 -5.815 1.00 91.62 121 GLY A C 1
ATOM 960 O O . GLY A 1 121 ? 14.647 11.082 -4.931 1.00 91.62 121 GLY A O 1
ATOM 961 N N . SER A 1 122 ? 14.889 9.128 -6.012 1.00 92.38 122 SER A N 1
ATOM 962 C CA . SER A 1 122 ? 13.889 8.411 -5.214 1.00 92.38 122 SER A CA 1
ATOM 963 C C . SER A 1 122 ? 14.290 8.325 -3.732 1.00 92.38 122 SER A C 1
ATOM 965 O O . SER A 1 122 ? 13.492 8.668 -2.860 1.00 92.38 122 SER A O 1
ATOM 967 N N . ILE A 1 123 ? 15.551 7.987 -3.432 1.00 93.75 123 ILE A N 1
ATOM 968 C CA . ILE A 1 123 ? 16.089 7.984 -2.064 1.00 93.75 123 ILE A CA 1
ATOM 969 C C . ILE A 1 123 ? 16.038 9.385 -1.451 1.00 93.75 123 ILE A C 1
ATOM 971 O O . ILE A 1 123 ? 15.577 9.535 -0.321 1.00 93.75 123 ILE A O 1
ATOM 975 N N . GLY A 1 124 ? 16.462 10.415 -2.187 1.00 94.12 124 GLY A N 1
ATOM 976 C CA . GLY A 1 124 ? 16.434 11.801 -1.722 1.00 94.12 124 GLY A CA 1
ATOM 977 C C . GLY A 1 124 ? 15.025 12.254 -1.340 1.00 94.12 124 GLY A C 1
ATOM 978 O O . GLY A 1 124 ? 14.837 12.831 -0.270 1.00 94.12 124 GLY A O 1
ATOM 979 N N . MET A 1 125 ? 14.020 11.917 -2.155 1.00 93.62 125 MET A N 1
ATOM 980 C CA . MET A 1 125 ? 12.616 12.211 -1.854 1.00 93.62 125 MET A CA 1
ATOM 981 C C . MET A 1 125 ? 12.111 11.447 -0.624 1.00 93.62 125 MET A C 1
ATOM 983 O O . MET A 1 125 ? 11.422 12.034 0.207 1.00 93.62 125 MET A O 1
ATOM 987 N N . MET A 1 126 ? 12.486 10.176 -0.450 1.00 92.44 126 MET A N 1
ATOM 988 C CA . MET A 1 126 ? 12.095 9.401 0.736 1.00 92.44 126 MET A CA 1
ATOM 989 C C . MET A 1 126 ? 12.737 9.917 2.023 1.00 92.44 126 MET A C 1
ATOM 991 O O . MET A 1 126 ? 12.060 10.016 3.047 1.00 92.44 126 MET A O 1
ATOM 995 N N . ILE A 1 127 ? 14.016 10.295 1.980 1.00 93.50 127 ILE A N 1
ATOM 996 C CA . ILE A 1 127 ? 14.700 10.921 3.117 1.00 93.50 127 ILE A CA 1
ATOM 997 C C . ILE A 1 127 ? 14.031 12.259 3.452 1.00 93.50 127 ILE A C 1
ATOM 999 O O . ILE A 1 127 ? 13.746 12.533 4.617 1.00 93.50 127 ILE A O 1
ATOM 1003 N N . TRP A 1 128 ? 13.709 13.069 2.440 1.00 92.44 128 TRP A N 1
ATOM 1004 C CA . TRP A 1 128 ? 13.015 14.340 2.640 1.00 92.44 128 TRP A CA 1
ATOM 1005 C C . TRP A 1 128 ? 11.613 14.147 3.240 1.00 92.44 128 TRP A C 1
ATOM 1007 O O . TRP A 1 128 ? 11.215 14.880 4.152 1.00 92.44 128 TRP A O 1
ATOM 1017 N N . LEU A 1 129 ? 10.881 13.119 2.802 1.00 91.31 129 LEU A N 1
ATOM 1018 C CA . LEU A 1 129 ? 9.588 12.760 3.380 1.00 91.31 129 LEU A CA 1
ATOM 1019 C C . LEU A 1 129 ? 9.725 12.353 4.854 1.00 91.31 129 LEU A C 1
ATOM 1021 O O . LEU A 1 129 ? 8.927 12.801 5.674 1.00 91.31 129 LEU A O 1
ATOM 1025 N N . ALA A 1 130 ? 10.750 11.566 5.198 1.00 88.56 130 ALA A N 1
ATOM 1026 C CA . ALA A 1 130 ? 11.026 11.137 6.571 1.00 88.56 130 ALA A CA 1
ATOM 1027 C C . ALA A 1 130 ? 11.433 12.299 7.496 1.00 88.56 130 ALA A C 1
ATOM 1029 O O . ALA A 1 130 ? 11.111 12.285 8.682 1.00 88.56 130 ALA A O 1
ATOM 1030 N N . MET A 1 131 ? 12.109 13.321 6.962 1.00 88.75 131 MET A N 1
ATOM 1031 C CA . MET A 1 131 ? 12.483 14.532 7.706 1.00 88.75 131 MET A CA 1
ATOM 1032 C C . MET A 1 131 ? 11.321 15.518 7.894 1.00 88.75 131 MET A C 1
ATOM 1034 O O . MET A 1 131 ? 11.420 16.427 8.717 1.00 88.75 131 MET A O 1
ATOM 1038 N N . THR A 1 132 ? 10.229 15.381 7.137 1.00 87.94 132 THR A N 1
ATOM 1039 C CA . THR A 1 132 ? 9.095 16.311 7.196 1.00 87.94 132 THR A CA 1
ATOM 1040 C C . THR A 1 132 ? 8.084 15.850 8.254 1.00 87.94 132 THR A C 1
ATOM 1042 O O . THR A 1 132 ? 7.416 14.836 8.044 1.00 87.94 132 THR A O 1
ATOM 1045 N N . PRO A 1 133 ? 7.908 16.581 9.373 1.00 81.94 133 PRO A N 1
ATOM 1046 C CA . PRO A 1 133 ? 6.994 16.171 10.433 1.00 81.94 133 PRO A CA 1
ATOM 1047 C C . PRO A 1 133 ? 5.531 16.202 9.975 1.00 81.94 133 PRO A C 1
ATOM 1049 O O . PRO A 1 133 ? 5.123 17.024 9.144 1.00 81.94 133 PRO A O 1
ATOM 1052 N N . HIS A 1 134 ? 4.729 15.306 10.554 1.00 74.69 134 HIS A N 1
ATOM 1053 C CA . HIS A 1 134 ? 3.300 15.215 10.280 1.00 74.69 134 HIS A CA 1
ATOM 1054 C C . HIS A 1 134 ? 2.543 16.390 10.919 1.00 74.69 134 HIS A C 1
ATOM 1056 O O . HIS A 1 134 ? 2.519 16.547 12.139 1.00 74.69 134 HIS A O 1
ATOM 1062 N N . SER A 1 135 ? 1.924 17.218 10.080 1.00 78.62 135 SER A N 1
ATOM 1063 C CA . SER A 1 135 ? 1.012 18.297 10.458 1.00 78.62 135 SER A CA 1
ATOM 1064 C C . SER A 1 135 ? -0.015 18.497 9.339 1.00 78.62 135 SER A C 1
ATOM 1066 O O . SER A 1 135 ? 0.266 18.221 8.172 1.00 78.62 135 SER A O 1
ATOM 1068 N N . LEU A 1 136 ? -1.196 19.023 9.673 1.00 73.25 136 LEU A N 1
ATOM 1069 C CA . LEU A 1 136 ? -2.255 19.327 8.697 1.00 73.25 136 LEU A CA 1
ATOM 1070 C C . LEU A 1 136 ? -1.788 20.335 7.631 1.00 73.25 136 LEU A C 1
ATOM 1072 O O . LEU A 1 136 ? -2.225 20.293 6.484 1.00 73.25 136 LEU A O 1
ATOM 1076 N N . GLU A 1 137 ? -0.857 21.223 7.985 1.00 78.00 137 GLU A N 1
ATOM 1077 C CA . GLU A 1 137 ? -0.285 22.198 7.049 1.00 78.00 137 GLU A CA 1
ATOM 1078 C C . GLU A 1 137 ? 0.776 21.587 6.122 1.00 78.00 137 GLU A C 1
ATOM 1080 O O . GLU A 1 137 ? 0.997 22.072 5.008 1.00 78.00 137 GLU A O 1
ATOM 1085 N N . THR A 1 138 ? 1.443 20.513 6.559 1.00 85.94 138 THR A N 1
ATOM 1086 C CA . THR A 1 138 ? 2.498 19.839 5.789 1.00 85.94 138 THR A CA 1
ATOM 1087 C C . THR A 1 138 ? 1.963 18.701 4.927 1.00 85.94 138 THR A C 1
ATOM 1089 O O . THR A 1 138 ? 2.678 18.250 4.037 1.00 85.94 138 THR A O 1
ATOM 1092 N N . GLU A 1 139 ? 0.706 18.289 5.100 1.00 86.38 139 GLU A N 1
ATOM 1093 C CA . GLU A 1 139 ? 0.059 17.195 4.363 1.00 86.38 139 GLU A CA 1
ATOM 1094 C C . GLU A 1 139 ? 0.214 17.328 2.839 1.00 86.38 139 GLU A C 1
ATOM 1096 O O . GLU A 1 139 ? 0.718 16.420 2.178 1.00 86.38 139 GLU A O 1
ATOM 1101 N N . LYS A 1 140 ? -0.105 18.503 2.277 1.00 88.69 140 LYS A N 1
ATOM 1102 C CA . LYS A 1 140 ? 0.050 18.765 0.833 1.00 88.69 140 LYS A CA 1
ATOM 1103 C C . LYS A 1 140 ? 1.507 18.686 0.377 1.00 88.69 140 LYS A C 1
ATOM 1105 O O . LYS A 1 140 ? 1.779 18.192 -0.714 1.00 88.69 140 LYS A O 1
ATOM 1110 N N . LYS A 1 141 ? 2.445 19.158 1.207 1.00 90.06 141 LYS A N 1
ATOM 1111 C CA . LYS A 1 141 ? 3.885 19.090 0.916 1.00 90.06 141 LYS A CA 1
ATOM 1112 C C . LYS A 1 141 ? 4.361 17.638 0.918 1.00 90.06 141 LYS A C 1
ATOM 1114 O O . LYS A 1 141 ? 5.037 17.230 -0.016 1.00 90.06 141 LYS A O 1
ATOM 1119 N N . ARG A 1 142 ? 3.955 16.844 1.914 1.00 92.75 142 ARG A N 1
ATOM 1120 C CA . ARG A 1 142 ? 4.271 15.410 2.011 1.00 92.75 142 ARG A CA 1
ATOM 1121 C C . ARG A 1 142 ? 3.710 14.632 0.824 1.00 92.75 142 ARG A C 1
ATOM 1123 O O . ARG A 1 142 ? 4.429 13.829 0.241 1.00 92.75 142 ARG A O 1
ATOM 1130 N N . LEU A 1 143 ? 2.477 14.927 0.408 1.00 93.00 143 LEU A N 1
ATOM 1131 C CA . LEU A 1 143 ? 1.876 14.324 -0.783 1.00 93.00 143 LEU A CA 1
ATOM 1132 C C . LEU A 1 143 ? 2.648 14.702 -2.054 1.00 93.00 143 LEU A C 1
ATOM 1134 O O . LEU A 1 143 ? 2.892 13.840 -2.893 1.00 93.00 143 LEU A O 1
ATOM 1138 N N . ALA A 1 144 ? 3.081 15.959 -2.190 1.00 93.94 144 ALA A N 1
ATOM 1139 C CA . ALA A 1 144 ? 3.903 16.389 -3.320 1.00 93.94 144 ALA A CA 1
ATOM 1140 C C . ALA A 1 144 ? 5.275 15.690 -3.344 1.00 93.94 144 ALA A C 1
ATOM 1142 O O . ALA A 1 144 ? 5.709 15.247 -4.406 1.00 93.94 144 ALA A O 1
ATOM 1143 N N . ILE A 1 145 ? 5.928 15.529 -2.187 1.00 94.62 145 ILE A N 1
ATOM 1144 C CA . ILE A 1 145 ? 7.185 14.772 -2.063 1.00 94.62 145 ILE A CA 1
ATOM 1145 C C . ILE A 1 145 ? 6.958 13.298 -2.436 1.00 94.62 145 ILE A C 1
ATOM 1147 O O . ILE A 1 145 ? 7.742 12.737 -3.201 1.00 94.62 145 ILE A O 1
ATOM 1151 N N . LEU A 1 146 ? 5.860 12.687 -1.973 1.00 95.00 146 LEU A N 1
ATOM 1152 C CA . LEU A 1 146 ? 5.475 11.318 -2.336 1.00 95.00 146 LEU A CA 1
ATOM 1153 C C . LEU A 1 146 ? 5.248 11.174 -3.852 1.00 95.00 146 LEU A C 1
ATOM 1155 O O . LEU A 1 146 ? 5.711 10.212 -4.459 1.00 95.00 146 LEU A O 1
ATOM 1159 N N . CYS A 1 147 ? 4.601 12.155 -4.489 1.00 96.12 147 CYS A N 1
ATOM 1160 C CA . CYS A 1 147 ? 4.456 12.191 -5.946 1.00 96.12 147 CYS A CA 1
ATOM 1161 C C . CYS A 1 147 ? 5.815 12.326 -6.646 1.00 96.12 147 CYS A C 1
ATOM 1163 O O . CYS A 1 147 ? 6.050 11.663 -7.652 1.00 96.12 147 CYS A O 1
ATOM 1165 N N . GLY A 1 148 ? 6.733 13.133 -6.106 1.00 95.06 148 GLY A N 1
ATOM 1166 C CA . GLY A 1 148 ? 8.110 13.225 -6.592 1.00 95.06 148 GLY A CA 1
ATOM 1167 C C . GLY A 1 148 ? 8.838 11.880 -6.524 1.00 95.06 148 GLY A C 1
ATOM 1168 O O . GLY A 1 148 ? 9.441 11.455 -7.507 1.00 95.06 148 GLY A O 1
ATOM 1169 N N . PHE A 1 149 ? 8.720 11.167 -5.401 1.00 95.69 149 PHE A N 1
ATOM 1170 C CA . PHE A 1 149 ? 9.234 9.803 -5.254 1.00 95.69 149 PHE A CA 1
ATOM 1171 C C . PHE A 1 149 ? 8.635 8.848 -6.297 1.00 95.69 149 PHE A C 1
ATOM 1173 O O . PHE A 1 149 ? 9.375 8.118 -6.964 1.00 95.69 149 PHE A O 1
ATOM 1180 N N . ALA A 1 150 ? 7.313 8.880 -6.483 1.00 96.00 150 ALA A N 1
ATOM 1181 C CA . ALA A 1 150 ? 6.623 8.050 -7.465 1.00 96.00 150 ALA A CA 1
ATOM 1182 C C . ALA A 1 150 ? 7.084 8.353 -8.900 1.00 96.00 150 ALA A C 1
ATOM 1184 O O . ALA A 1 150 ? 7.320 7.428 -9.675 1.00 96.00 150 ALA A O 1
ATOM 1185 N N . PHE A 1 151 ? 7.290 9.630 -9.238 1.00 94.94 151 PHE A N 1
ATOM 1186 C CA . PHE A 1 151 ? 7.809 10.053 -10.539 1.00 94.94 151 PHE A CA 1
ATOM 1187 C C . PHE A 1 151 ? 9.208 9.486 -10.801 1.00 94.94 151 PHE A C 1
ATOM 1189 O O . PHE A 1 151 ? 9.421 8.846 -11.828 1.00 94.94 151 PHE A O 1
ATOM 1196 N N . PHE A 1 152 ? 10.149 9.662 -9.865 1.00 93.56 152 PHE A N 1
ATOM 1197 C CA . PHE A 1 152 ? 11.510 9.133 -10.011 1.00 93.56 152 PHE A CA 1
ATOM 1198 C C . PHE A 1 152 ? 11.538 7.604 -10.070 1.00 93.56 152 PHE A C 1
ATOM 1200 O O . PHE A 1 152 ? 12.278 7.042 -10.874 1.00 93.56 152 PHE A O 1
ATOM 1207 N N . THR A 1 153 ? 10.695 6.931 -9.285 1.00 92.88 153 THR A N 1
ATOM 1208 C CA . THR A 1 153 ? 10.531 5.470 -9.354 1.00 92.88 153 THR A CA 1
ATOM 1209 C C . THR A 1 153 ? 10.002 5.039 -10.726 1.00 92.88 153 THR A C 1
ATOM 1211 O O . THR A 1 153 ? 10.514 4.092 -11.317 1.00 92.88 153 THR A O 1
ATOM 1214 N N . GLY A 1 154 ? 9.031 5.776 -11.275 1.00 93.00 154 GLY A N 1
ATOM 1215 C CA . GLY A 1 154 ? 8.511 5.581 -12.628 1.00 93.00 154 GLY A CA 1
ATOM 1216 C C . GLY A 1 154 ? 9.573 5.750 -13.714 1.00 93.00 154 GLY A C 1
ATOM 1217 O O . GLY A 1 154 ? 9.701 4.895 -14.583 1.00 93.00 154 GLY A O 1
ATOM 1218 N N . VAL A 1 155 ? 10.389 6.805 -13.634 1.00 92.25 155 VAL A N 1
ATOM 1219 C CA . VAL A 1 155 ? 11.546 7.002 -14.529 1.00 92.25 155 VAL A CA 1
ATOM 1220 C C . VAL A 1 155 ? 12.533 5.833 -14.414 1.00 92.25 155 VAL A C 1
ATOM 1222 O O . VAL A 1 155 ? 13.049 5.369 -15.427 1.00 92.25 155 VAL A O 1
ATOM 1225 N N . GLY A 1 156 ? 12.764 5.316 -13.202 1.00 91.06 156 GLY A N 1
ATOM 1226 C CA . GLY A 1 156 ? 13.638 4.164 -12.950 1.00 91.06 156 GLY A CA 1
ATOM 1227 C C . GLY A 1 156 ? 13.156 2.848 -13.578 1.00 91.06 156 GLY A C 1
ATOM 1228 O O . GLY A 1 156 ? 13.978 1.985 -13.879 1.00 91.06 156 GLY A O 1
ATOM 1229 N N . LEU A 1 157 ? 11.851 2.705 -13.848 1.00 89.38 157 LEU A N 1
ATOM 1230 C CA . LEU A 1 157 ? 11.295 1.582 -14.619 1.00 89.38 157 LEU A CA 1
ATOM 1231 C C . LEU A 1 157 ? 11.592 1.678 -16.126 1.00 89.38 157 LEU A C 1
ATOM 1233 O O . LEU A 1 157 ? 11.345 0.719 -16.856 1.00 89.38 157 LEU A O 1
ATOM 1237 N N . GLY A 1 158 ? 12.130 2.803 -16.597 1.00 88.44 158 GLY A N 1
ATOM 1238 C CA . GLY A 1 158 ? 12.397 3.098 -18.002 1.00 88.44 158 GLY A CA 1
ATOM 1239 C C . GLY A 1 158 ? 13.126 1.998 -18.784 1.00 88.44 158 GLY A C 1
ATOM 1240 O O . GLY A 1 158 ? 12.567 1.515 -19.766 1.00 88.44 158 GLY A O 1
ATOM 1241 N N . PRO A 1 159 ? 14.308 1.516 -18.346 1.00 87.69 159 PRO A N 1
ATOM 1242 C CA . PRO A 1 159 ? 15.028 0.450 -19.050 1.00 87.69 159 PRO A CA 1
ATOM 1243 C C . PRO A 1 159 ? 14.235 -0.862 -19.158 1.00 87.69 159 PRO A C 1
ATOM 1245 O O . PRO A 1 159 ? 14.333 -1.575 -20.156 1.00 87.69 159 PRO A O 1
ATOM 1248 N N . ALA A 1 160 ? 13.419 -1.179 -18.145 1.00 89.06 160 ALA A N 1
ATOM 1249 C CA . ALA A 1 160 ? 12.531 -2.336 -18.193 1.00 89.06 160 ALA A CA 1
ATOM 1250 C C . ALA A 1 160 ? 11.389 -2.119 -19.199 1.00 89.06 160 ALA A C 1
ATOM 1252 O O . ALA A 1 160 ? 11.039 -3.042 -19.931 1.00 89.06 160 ALA A O 1
ATOM 1253 N N . MET A 1 161 ? 10.846 -0.900 -19.282 1.00 91.00 161 MET A N 1
ATOM 1254 C CA . MET A 1 161 ? 9.849 -0.541 -20.295 1.00 91.00 161 MET A CA 1
ATOM 1255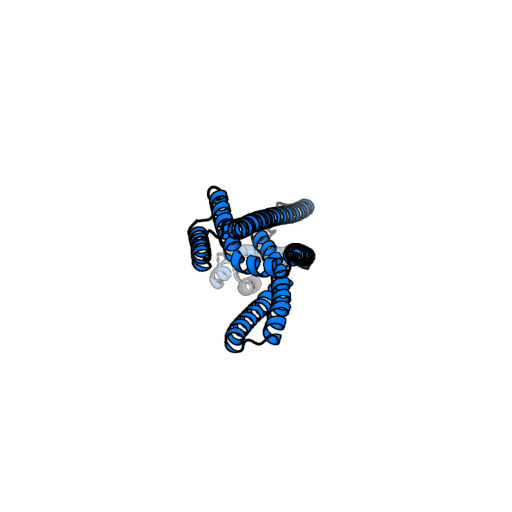 C C . MET A 1 161 ? 10.4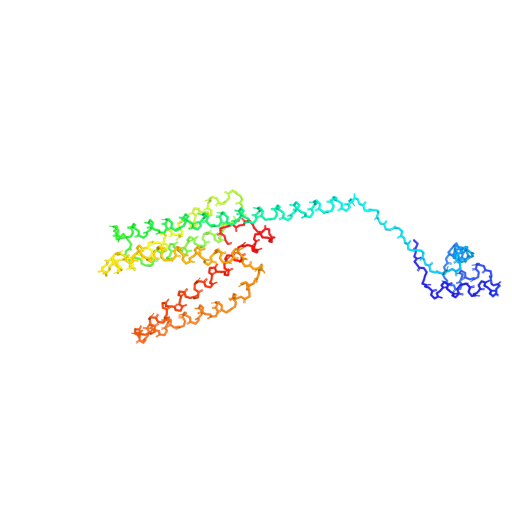29 -0.611 -21.709 1.00 91.00 161 MET A C 1
ATOM 1257 O O . MET A 1 161 ? 9.793 -1.206 -22.572 1.00 91.00 161 MET A O 1
ATOM 1261 N N . ASP A 1 162 ? 11.641 -0.098 -21.943 1.00 90.31 162 ASP A N 1
ATOM 1262 C CA . ASP A 1 162 ? 12.315 -0.179 -23.248 1.00 90.31 162 ASP A CA 1
ATOM 1263 C C . ASP A 1 162 ? 12.485 -1.642 -23.699 1.00 90.31 162 ASP A C 1
ATOM 1265 O O . ASP A 1 162 ? 12.182 -1.987 -24.846 1.00 90.31 162 ASP A O 1
ATOM 1269 N N . PHE A 1 163 ? 12.885 -2.528 -22.777 1.00 90.50 163 PHE A N 1
ATOM 1270 C CA . PHE A 1 163 ? 12.955 -3.968 -23.030 1.00 90.50 163 PHE A CA 1
ATOM 1271 C C . PHE A 1 163 ? 11.586 -4.552 -23.401 1.00 90.50 163 PHE A C 1
ATOM 1273 O O . PHE A 1 163 ? 11.459 -5.217 -24.429 1.00 90.50 163 PHE A O 1
ATOM 1280 N N . VAL A 1 164 ? 10.541 -4.279 -22.615 1.00 93.38 164 VAL A N 1
ATOM 1281 C CA . VAL A 1 164 ? 9.191 -4.805 -22.878 1.00 93.38 164 VAL A CA 1
ATOM 1282 C C . VAL A 1 164 ? 8.631 -4.288 -24.207 1.00 93.38 164 VAL A C 1
ATOM 1284 O O . VAL A 1 164 ? 8.058 -5.075 -24.958 1.00 93.38 164 VAL A O 1
ATOM 1287 N N . ILE A 1 165 ? 8.835 -3.008 -24.534 1.00 93.62 165 ILE A N 1
ATOM 1288 C CA . ILE A 1 165 ? 8.409 -2.407 -25.808 1.00 93.62 165 ILE A CA 1
ATOM 1289 C C . ILE A 1 165 ? 9.085 -3.115 -26.988 1.00 93.62 165 ILE A C 1
ATOM 1291 O O . ILE A 1 165 ? 8.419 -3.387 -27.985 1.00 93.62 165 ILE A O 1
ATOM 1295 N N . SER A 1 166 ? 10.374 -3.456 -26.867 1.00 93.75 166 SER A N 1
ATOM 1296 C CA . SER A 1 166 ? 11.102 -4.188 -27.915 1.00 93.75 166 SER A CA 1
ATOM 1297 C C . SER A 1 166 ? 10.622 -5.630 -28.118 1.00 93.75 166 SER A C 1
ATOM 1299 O O . SER A 1 166 ? 10.742 -6.161 -29.219 1.00 93.75 166 SER A O 1
ATOM 1301 N N . VAL A 1 167 ? 10.073 -6.262 -27.072 1.00 95.44 167 VAL A N 1
ATOM 1302 C CA . VAL A 1 167 ? 9.585 -7.648 -27.121 1.00 95.44 167 VAL A CA 1
ATOM 1303 C C . VAL A 1 167 ? 8.140 -7.689 -27.606 1.00 95.44 167 VAL A C 1
ATOM 1305 O O . VAL A 1 167 ? 7.845 -8.298 -28.630 1.00 95.44 167 VAL A O 1
ATOM 1308 N N . ASN A 1 168 ? 7.226 -7.071 -26.854 1.00 95.38 168 ASN A N 1
ATOM 1309 C CA . ASN A 1 168 ? 5.829 -6.920 -27.234 1.00 95.38 168 ASN A CA 1
ATOM 1310 C C . ASN A 1 168 ? 5.152 -5.835 -26.364 1.00 95.38 168 ASN A C 1
ATOM 1312 O O . ASN A 1 168 ? 4.948 -6.050 -25.163 1.00 95.38 168 ASN A O 1
ATOM 1316 N N . PRO A 1 169 ? 4.720 -4.702 -26.948 1.00 92.94 169 PRO A N 1
ATOM 1317 C CA . PRO A 1 169 ? 4.111 -3.607 -26.195 1.00 92.94 169 PRO A CA 1
ATOM 1318 C C . PRO A 1 169 ? 2.749 -3.961 -25.576 1.00 92.94 169 PRO A C 1
ATOM 1320 O O . PRO A 1 169 ? 2.346 -3.321 -24.603 1.00 92.94 169 PRO A O 1
ATOM 1323 N N . SER A 1 170 ? 2.044 -4.994 -26.062 1.00 95.06 170 SER A N 1
ATOM 1324 C CA . SER A 1 170 ? 0.770 -5.421 -25.465 1.00 95.06 170 SER A CA 1
ATOM 1325 C C . SER A 1 170 ? 0.941 -5.913 -24.025 1.00 95.06 170 SER A C 1
ATOM 1327 O O . SER A 1 170 ? -0.001 -5.820 -23.234 1.00 95.06 170 SER A O 1
ATOM 1329 N N . ILE A 1 171 ? 2.146 -6.382 -23.664 1.00 94.81 171 ILE A N 1
ATOM 1330 C CA . ILE A 1 171 ? 2.476 -6.864 -22.317 1.00 94.81 171 ILE A CA 1
ATOM 1331 C C . ILE A 1 171 ? 2.236 -5.767 -21.277 1.00 94.81 171 ILE A C 1
ATOM 1333 O O . ILE A 1 171 ? 1.724 -6.068 -20.202 1.00 94.81 171 ILE A O 1
ATOM 1337 N N . ILE A 1 172 ? 2.524 -4.501 -21.603 1.00 93.50 172 ILE A N 1
ATOM 1338 C CA . ILE A 1 172 ? 2.384 -3.363 -20.680 1.00 93.50 172 ILE A CA 1
ATOM 1339 C C . ILE A 1 172 ? 0.936 -3.233 -20.208 1.00 93.50 172 ILE A C 1
ATOM 1341 O O . ILE A 1 172 ? 0.666 -3.222 -19.007 1.00 93.50 172 ILE A O 1
ATOM 1345 N N . VAL A 1 173 ? -0.005 -3.192 -21.155 1.00 93.50 173 VAL A N 1
ATOM 1346 C CA . VAL A 1 173 ? -1.435 -3.051 -20.851 1.00 93.50 173 VAL A CA 1
ATOM 1347 C C . VAL A 1 173 ? -1.943 -4.282 -20.107 1.00 93.50 173 VAL A C 1
ATOM 1349 O O . VAL A 1 173 ? -2.643 -4.146 -19.105 1.00 93.50 173 VAL A O 1
ATOM 1352 N N . THR A 1 174 ? -1.557 -5.488 -20.534 1.00 95.19 174 THR A N 1
ATOM 1353 C CA . THR A 1 174 ? -1.991 -6.720 -19.856 1.00 95.19 174 THR A CA 1
ATOM 1354 C C . THR A 1 174 ? -1.440 -6.844 -18.439 1.00 95.19 174 THR A C 1
ATOM 1356 O O . THR A 1 174 ? -2.166 -7.268 -17.545 1.00 95.19 174 THR A O 1
ATOM 1359 N N . ALA A 1 175 ? -0.188 -6.440 -18.210 1.00 93.69 175 ALA A N 1
ATOM 1360 C CA . ALA A 1 175 ? 0.436 -6.473 -16.895 1.00 93.69 175 ALA A CA 1
ATOM 1361 C C . ALA A 1 175 ? -0.224 -5.452 -15.968 1.00 93.69 175 ALA A C 1
ATOM 1363 O O . ALA A 1 175 ? -0.579 -5.803 -14.849 1.00 93.69 175 ALA A O 1
ATOM 1364 N N . PHE A 1 176 ? -0.463 -4.229 -16.450 1.00 93.19 176 PHE A N 1
ATOM 1365 C CA . PHE A 1 176 ? -1.140 -3.184 -15.685 1.00 93.19 176 PHE A CA 1
ATOM 1366 C C . PHE A 1 176 ? -2.576 -3.568 -15.300 1.00 93.19 176 PHE A C 1
ATOM 1368 O O . PHE A 1 176 ? -2.978 -3.426 -14.145 1.00 93.19 176 PHE A O 1
ATOM 1375 N N . LEU A 1 177 ? -3.364 -4.077 -16.252 1.00 95.56 177 LEU A N 1
ATOM 1376 C CA . LEU A 1 177 ? -4.732 -4.515 -15.969 1.00 95.56 177 LEU A CA 1
ATOM 1377 C C . LEU A 1 177 ? -4.743 -5.748 -15.060 1.00 95.56 177 LEU A C 1
ATOM 1379 O O . LEU A 1 177 ? -5.537 -5.809 -14.124 1.00 95.56 177 LEU A O 1
ATOM 1383 N N . GLY A 1 178 ? -3.834 -6.698 -15.288 1.00 95.75 178 GLY A N 1
ATOM 1384 C CA . GLY A 1 178 ? -3.678 -7.886 -14.454 1.00 95.75 178 GLY A CA 1
ATOM 1385 C C . GLY A 1 178 ? -3.349 -7.538 -13.003 1.00 95.75 178 GLY A C 1
ATOM 1386 O O . GLY A 1 178 ? -4.034 -8.007 -12.095 1.00 95.75 178 GLY A O 1
ATOM 1387 N N . THR A 1 179 ? -2.362 -6.668 -12.766 1.00 94.88 179 THR A N 1
ATOM 1388 C CA . THR A 1 179 ? -2.014 -6.217 -11.409 1.00 94.88 179 THR A CA 1
ATOM 1389 C C . THR A 1 179 ? -3.139 -5.411 -10.775 1.00 94.88 179 THR A C 1
ATOM 1391 O O . THR A 1 179 ? -3.402 -5.600 -9.593 1.00 94.88 179 THR A O 1
ATOM 1394 N N . SER A 1 180 ? -3.856 -4.587 -11.545 1.00 94.88 180 SER A N 1
ATOM 1395 C CA . SER A 1 180 ? -5.018 -3.834 -11.054 1.00 94.88 180 SER A CA 1
ATOM 1396 C C . SER A 1 180 ? -6.143 -4.757 -10.578 1.00 94.88 180 SER A C 1
ATOM 1398 O O . SER A 1 180 ? -6.688 -4.558 -9.493 1.00 94.88 180 SER A O 1
ATOM 1400 N N . VAL A 1 181 ? -6.472 -5.797 -11.355 1.00 97.00 181 VAL A N 1
ATOM 1401 C CA . VAL A 1 181 ? -7.495 -6.789 -10.986 1.00 97.00 181 VAL A CA 1
ATOM 1402 C C . VAL A 1 181 ? -7.058 -7.589 -9.763 1.00 97.00 181 VAL A C 1
ATOM 1404 O O . VAL A 1 181 ? -7.827 -7.706 -8.813 1.00 97.00 181 VAL A O 1
ATOM 1407 N N . ILE A 1 182 ? -5.820 -8.090 -9.745 1.00 96.75 182 ILE A N 1
ATOM 1408 C CA . ILE A 1 182 ? -5.260 -8.817 -8.598 1.00 96.75 182 ILE A CA 1
ATOM 1409 C C . ILE A 1 182 ? -5.319 -7.935 -7.347 1.00 96.75 182 ILE A C 1
ATOM 1411 O O . ILE A 1 182 ? -5.889 -8.336 -6.333 1.00 96.75 182 ILE A O 1
ATOM 1415 N N . PHE A 1 183 ? -4.804 -6.708 -7.428 1.00 95.88 183 PHE A N 1
ATOM 1416 C CA . PHE A 1 183 ? -4.814 -5.762 -6.320 1.00 95.88 183 PHE A CA 1
ATOM 1417 C C . PHE A 1 183 ? -6.235 -5.507 -5.811 1.00 95.88 183 PHE A C 1
ATOM 1419 O O . PHE A 1 183 ? -6.469 -5.594 -4.607 1.00 95.88 183 PHE A O 1
ATOM 1426 N N . ALA A 1 184 ? -7.198 -5.262 -6.703 1.00 95.69 184 ALA A N 1
ATOM 1427 C CA . ALA A 1 184 ? -8.592 -5.037 -6.331 1.00 95.69 184 ALA A CA 1
ATOM 1428 C C . ALA A 1 184 ? -9.227 -6.268 -5.661 1.00 95.69 184 ALA A C 1
ATOM 1430 O O . ALA A 1 184 ? -9.868 -6.131 -4.619 1.00 95.69 184 ALA A O 1
ATOM 1431 N N . CYS A 1 185 ? -9.022 -7.469 -6.209 1.00 96.56 185 CYS A N 1
ATOM 1432 C CA . CYS A 1 185 ? -9.557 -8.714 -5.656 1.00 96.56 185 CYS A CA 1
ATOM 1433 C C . CYS A 1 185 ? -8.995 -9.014 -4.261 1.00 96.56 185 CYS A C 1
ATOM 1435 O O . CYS A 1 185 ? -9.763 -9.285 -3.336 1.00 96.56 185 CYS A O 1
ATOM 1437 N N . PHE A 1 186 ? -7.674 -8.938 -4.085 1.00 95.81 186 PHE A N 1
ATOM 1438 C CA . PHE A 1 186 ? -7.038 -9.190 -2.790 1.00 95.81 186 PHE A CA 1
ATOM 1439 C C . PHE A 1 186 ? -7.360 -8.085 -1.778 1.00 95.81 186 PHE A C 1
ATOM 1441 O O . PHE A 1 186 ? -7.683 -8.390 -0.634 1.00 95.81 186 PHE A O 1
ATOM 1448 N N . THR A 1 187 ? -7.395 -6.819 -2.196 1.00 95.12 187 THR A N 1
ATOM 1449 C CA . THR A 1 187 ? -7.857 -5.712 -1.343 1.00 95.12 187 THR A CA 1
ATOM 1450 C C . THR A 1 187 ? -9.289 -5.949 -0.864 1.00 95.12 187 THR A C 1
ATOM 1452 O O . THR A 1 187 ? -9.569 -5.849 0.328 1.00 95.12 187 THR A O 1
ATOM 1455 N N . LEU A 1 188 ? -10.204 -6.334 -1.759 1.00 94.00 188 LEU A N 1
ATOM 1456 C CA . LEU A 1 188 ? -11.592 -6.624 -1.397 1.00 94.00 188 LEU A CA 1
ATOM 1457 C C . LEU A 1 188 ? -11.689 -7.822 -0.443 1.00 94.00 188 LEU A C 1
ATOM 1459 O O . LEU A 1 188 ? -12.419 -7.762 0.545 1.00 94.00 188 LEU A O 1
ATOM 1463 N N . SER A 1 189 ? -10.911 -8.877 -0.692 1.00 94.50 189 SER A N 1
ATOM 1464 C CA . SER A 1 189 ? -10.797 -10.022 0.215 1.00 94.50 189 SER A CA 1
ATOM 1465 C C . SER A 1 189 ? -10.326 -9.594 1.606 1.00 94.50 189 SER A C 1
ATOM 1467 O O . SER A 1 189 ? -10.888 -10.033 2.608 1.00 94.50 189 SER A O 1
ATOM 1469 N N . ALA A 1 190 ? -9.337 -8.701 1.689 1.00 93.12 190 ALA A N 1
ATOM 1470 C CA . ALA A 1 190 ? -8.880 -8.144 2.954 1.00 93.12 190 ALA A CA 1
ATOM 1471 C C . ALA A 1 190 ? -9.968 -7.310 3.642 1.00 93.12 190 ALA A C 1
ATOM 1473 O O . ALA A 1 190 ? -10.114 -7.421 4.852 1.00 93.12 190 ALA A O 1
ATOM 1474 N N . LEU A 1 191 ? -10.768 -6.526 2.914 1.00 90.75 191 LEU A N 1
ATOM 1475 C CA . LEU A 1 191 ? -11.856 -5.728 3.498 1.00 90.75 191 LEU A CA 1
ATOM 1476 C C . LEU A 1 191 ? -12.990 -6.579 4.091 1.00 90.75 191 LEU A C 1
ATOM 1478 O O . LEU A 1 191 ? -13.603 -6.167 5.075 1.00 90.75 191 LEU A O 1
ATOM 1482 N N . TYR A 1 192 ? -13.273 -7.746 3.507 1.00 89.88 192 TYR A N 1
ATOM 1483 C CA . TYR A 1 192 ? -14.305 -8.668 4.001 1.00 89.88 192 TYR A CA 1
ATOM 1484 C C . TYR A 1 192 ? -13.811 -9.641 5.074 1.00 89.88 192 TYR A C 1
ATOM 1486 O O . TYR A 1 192 ? -14.622 -10.199 5.818 1.00 89.88 192 TYR A O 1
ATOM 1494 N N . ALA A 1 193 ? -12.503 -9.875 5.156 1.00 89.38 193 ALA A N 1
ATOM 1495 C CA . ALA A 1 193 ? -11.937 -10.798 6.123 1.00 89.38 193 ALA A CA 1
ATOM 1496 C C . ALA A 1 193 ? -12.107 -10.312 7.567 1.00 89.38 193 ALA A C 1
ATOM 1498 O O . ALA A 1 193 ? -12.188 -9.118 7.866 1.00 89.38 193 ALA A O 1
ATOM 1499 N N . GLN A 1 194 ? -12.117 -11.270 8.496 1.00 84.50 194 GLN A N 1
ATOM 1500 C CA . GLN A 1 194 ? -12.162 -10.962 9.919 1.00 84.50 194 GLN A CA 1
ATOM 1501 C C . GLN A 1 194 ? -10.937 -10.142 10.333 1.00 84.50 194 GLN A C 1
ATOM 1503 O O . GLN A 1 194 ? -9.808 -10.397 9.902 1.00 84.50 194 GLN A O 1
ATOM 1508 N N . ARG A 1 195 ? -11.178 -9.160 11.202 1.00 77.75 195 ARG A N 1
ATOM 1509 C CA . ARG A 1 195 ? -10.176 -8.198 11.663 1.00 77.75 195 ARG A CA 1
ATOM 1510 C C . ARG A 1 195 ? -8.925 -8.901 12.207 1.00 77.75 195 ARG A C 1
ATOM 1512 O O . ARG A 1 195 ? -9.042 -9.841 12.991 1.00 77.75 195 ARG A O 1
ATOM 1519 N N . ARG A 1 196 ? -7.739 -8.401 11.833 1.00 81.81 196 ARG A N 1
ATOM 1520 C CA . ARG A 1 196 ? -6.406 -8.883 12.259 1.00 81.81 196 ARG A CA 1
ATOM 1521 C C . ARG A 1 196 ? -6.033 -10.299 11.810 1.00 81.81 196 ARG A C 1
ATOM 1523 O O . ARG A 1 196 ? -4.928 -10.734 12.116 1.00 81.81 196 ARG A O 1
ATOM 1530 N N . SER A 1 197 ? -6.879 -10.996 11.051 1.00 87.00 197 SER A N 1
ATOM 1531 C CA . SER A 1 197 ? -6.580 -12.356 10.575 1.00 87.00 197 SER A CA 1
ATOM 1532 C C . SER A 1 197 ? -5.300 -12.415 9.732 1.00 87.00 197 SER A C 1
ATOM 1534 O O . SER A 1 197 ? -4.431 -13.241 9.996 1.00 87.00 197 SER A O 1
ATOM 1536 N N . TYR A 1 198 ? -5.129 -11.493 8.780 1.00 89.62 198 TYR A N 1
ATOM 1537 C CA . TYR A 1 198 ? -3.932 -11.460 7.934 1.00 89.62 198 TYR A CA 1
ATOM 1538 C C . TYR A 1 198 ? -2.720 -10.779 8.583 1.00 89.62 198 TYR A C 1
ATOM 1540 O O . TYR A 1 198 ? -1.614 -10.968 8.087 1.00 89.62 198 TYR A O 1
ATOM 1548 N N . LEU A 1 199 ? -2.861 -10.061 9.711 1.00 90.12 199 LEU A N 1
ATOM 1549 C CA . LEU A 1 199 ? -1.704 -9.456 10.398 1.00 90.12 199 LEU A CA 1
ATOM 1550 C C . LEU A 1 199 ? -0.722 -10.520 10.916 1.00 90.12 199 LEU A C 1
ATOM 1552 O O . LEU A 1 199 ? 0.480 -10.272 10.970 1.00 90.12 199 LEU A O 1
ATOM 1556 N N . PHE A 1 200 ? -1.207 -11.722 11.240 1.00 91.19 200 PHE A N 1
ATOM 1557 C CA . PHE A 1 200 ? -0.351 -12.848 11.631 1.00 91.19 200 PHE A CA 1
ATOM 1558 C C . PHE A 1 200 ? 0.552 -13.340 10.490 1.00 91.19 200 PHE A C 1
ATOM 1560 O O . PHE A 1 200 ? 1.604 -13.922 10.744 1.00 91.19 200 PHE A O 1
ATOM 1567 N N . LEU A 1 201 ? 0.176 -13.071 9.235 1.00 89.62 201 LEU A N 1
ATOM 1568 C CA . LEU A 1 201 ? 0.923 -13.488 8.049 1.00 89.62 201 LEU A CA 1
ATOM 1569 C C . LEU A 1 201 ? 2.182 -12.637 7.810 1.00 89.62 201 LEU A C 1
ATOM 1571 O O . LEU A 1 201 ? 3.055 -13.044 7.043 1.00 89.62 201 LEU A O 1
ATOM 1575 N N . GLY A 1 202 ? 2.315 -11.490 8.488 1.00 90.88 202 GLY A N 1
ATOM 1576 C CA . GLY A 1 202 ? 3.429 -10.558 8.295 1.00 90.88 202 GLY A CA 1
ATOM 1577 C C . GLY A 1 202 ? 4.803 -11.215 8.452 1.00 90.88 202 GLY A C 1
ATOM 1578 O O . GLY A 1 202 ? 5.673 -11.019 7.610 1.00 90.88 202 GLY A O 1
ATOM 1579 N N . GLY A 1 203 ? 4.982 -12.076 9.460 1.00 93.69 203 GLY A N 1
ATOM 1580 C CA . GLY A 1 203 ? 6.245 -12.798 9.663 1.00 93.69 203 GLY A CA 1
ATOM 1581 C C . GLY A 1 203 ? 6.596 -13.713 8.486 1.00 93.69 203 GLY A C 1
ATOM 1582 O O . GLY A 1 203 ? 7.697 -13.637 7.945 1.00 93.69 203 GLY A O 1
ATOM 1583 N N . THR A 1 204 ? 5.635 -14.525 8.033 1.00 94.88 204 THR A N 1
ATOM 1584 C CA . THR A 1 204 ? 5.835 -15.440 6.897 1.00 94.88 204 THR A CA 1
ATOM 1585 C C . THR A 1 204 ? 6.091 -14.705 5.582 1.00 94.88 204 THR A C 1
ATOM 1587 O O . THR A 1 204 ? 6.944 -15.131 4.804 1.00 94.88 204 THR A O 1
ATOM 1590 N N . LEU A 1 205 ? 5.404 -13.583 5.342 1.00 95.69 205 LEU A N 1
ATOM 1591 C CA . LEU A 1 205 ? 5.580 -12.776 4.133 1.00 95.69 205 LEU A CA 1
ATOM 1592 C C . LEU A 1 205 ? 6.949 -12.095 4.105 1.00 95.69 205 LEU A C 1
ATOM 1594 O O . LEU A 1 205 ? 7.630 -12.140 3.082 1.00 95.69 205 LEU A O 1
ATOM 1598 N N . MET A 1 206 ? 7.393 -11.540 5.237 1.00 95.62 206 MET A N 1
ATOM 1599 C CA . MET A 1 206 ? 8.730 -10.953 5.355 1.00 95.62 206 MET A CA 1
ATOM 1600 C C . MET A 1 206 ? 9.826 -11.998 5.128 1.00 95.62 206 MET A C 1
ATOM 1602 O O . MET A 1 206 ? 10.765 -11.733 4.380 1.00 95.62 206 MET A O 1
ATOM 1606 N N . SER A 1 207 ? 9.684 -13.210 5.679 1.00 96.06 207 SER A N 1
ATOM 1607 C CA . SER A 1 207 ? 10.608 -14.314 5.383 1.00 96.06 207 SER A CA 1
ATOM 1608 C C . SER A 1 207 ? 10.590 -14.706 3.901 1.00 96.06 207 SER A C 1
ATOM 1610 O O . SER A 1 207 ? 11.651 -14.917 3.315 1.00 96.06 207 SER A O 1
ATOM 1612 N N . GLY A 1 208 ? 9.412 -14.754 3.271 1.00 95.31 208 GLY A N 1
ATOM 1613 C CA . GLY A 1 208 ? 9.275 -15.001 1.833 1.00 95.31 208 GLY A CA 1
ATOM 1614 C C . GLY A 1 208 ? 9.995 -13.951 0.982 1.00 95.31 208 GLY A C 1
ATOM 1615 O O . GLY A 1 208 ? 10.708 -14.305 0.044 1.00 95.31 208 GLY A O 1
ATOM 1616 N N . LEU A 1 209 ? 9.888 -12.671 1.350 1.00 95.12 209 LEU A N 1
ATOM 1617 C CA . LEU A 1 209 ? 10.611 -11.578 0.697 1.00 95.12 209 LEU A CA 1
ATOM 1618 C C . LEU A 1 209 ? 12.133 -11.722 0.855 1.00 95.12 209 LEU A C 1
ATOM 1620 O O . LEU A 1 209 ? 12.868 -11.553 -0.117 1.00 95.12 209 LEU A O 1
ATOM 1624 N N . SER A 1 210 ? 12.616 -12.088 2.048 1.00 95.25 210 SER A N 1
ATOM 1625 C CA . SER A 1 210 ? 14.043 -12.358 2.281 1.00 95.25 210 SER A CA 1
ATOM 1626 C C . SER A 1 210 ? 14.553 -13.531 1.439 1.00 95.25 210 SER A C 1
ATOM 1628 O O . SER A 1 210 ? 15.637 -13.452 0.865 1.00 95.25 210 SER A O 1
ATOM 1630 N N . ILE A 1 211 ? 13.765 -14.603 1.313 1.00 94.94 211 ILE A N 1
ATOM 1631 C CA . ILE A 1 211 ? 14.095 -15.750 0.456 1.00 94.94 211 ILE A CA 1
ATOM 1632 C C . ILE A 1 211 ? 14.161 -15.316 -1.012 1.00 94.94 211 ILE A C 1
ATOM 1634 O O . ILE A 1 211 ? 15.125 -15.644 -1.698 1.00 94.94 211 ILE A O 1
ATOM 1638 N N . LEU A 1 212 ? 13.192 -14.533 -1.494 1.00 95.12 212 LEU A N 1
ATOM 1639 C CA . LEU A 1 212 ? 13.206 -13.995 -2.857 1.00 95.12 212 LEU A CA 1
ATOM 1640 C C . LEU A 1 212 ? 14.439 -13.125 -3.129 1.00 95.12 212 LEU A C 1
ATOM 1642 O O . LEU A 1 212 ? 15.025 -13.237 -4.208 1.00 95.12 212 LEU A O 1
ATOM 1646 N N . LEU A 1 213 ? 14.858 -12.305 -2.160 1.00 95.06 213 LEU A N 1
ATOM 1647 C CA . LEU A 1 213 ? 16.083 -11.508 -2.246 1.00 95.06 213 LEU A CA 1
ATOM 1648 C C . LEU A 1 213 ? 17.322 -12.405 -2.390 1.00 95.06 213 LEU A C 1
ATOM 1650 O O . LEU A 1 213 ? 18.134 -12.187 -3.289 1.00 95.06 213 LEU A O 1
ATOM 1654 N N . LEU A 1 214 ? 17.438 -13.447 -1.560 1.00 93.94 214 LEU A N 1
ATOM 1655 C CA . LEU A 1 214 ? 18.539 -14.413 -1.638 1.00 93.94 214 LEU A CA 1
ATOM 1656 C C . LEU A 1 214 ? 18.540 -15.177 -2.968 1.00 93.94 214 LEU A C 1
ATOM 1658 O O . LEU A 1 214 ? 19.596 -15.330 -3.580 1.00 93.94 214 LEU A O 1
ATOM 1662 N N . LEU A 1 215 ? 17.369 -15.606 -3.457 1.00 92.88 215 LEU A N 1
ATOM 1663 C CA . LEU A 1 215 ? 17.248 -16.240 -4.774 1.00 92.88 215 LEU A CA 1
ATOM 1664 C C . LEU A 1 215 ? 17.677 -15.295 -5.901 1.00 92.88 215 LEU A C 1
ATOM 1666 O O . LEU A 1 215 ? 18.315 -15.749 -6.846 1.00 92.88 215 LEU A O 1
ATOM 1670 N N . SER A 1 216 ? 17.345 -14.004 -5.812 1.00 93.00 216 SER A N 1
ATOM 1671 C CA . SER A 1 216 ? 17.758 -13.001 -6.799 1.00 93.00 216 SER A CA 1
ATOM 1672 C C . SER A 1 216 ? 19.281 -12.842 -6.831 1.00 93.00 216 SER A C 1
ATOM 1674 O O . SER A 1 216 ? 19.887 -12.923 -7.901 1.00 93.00 216 SER A O 1
ATOM 1676 N N . MET A 1 217 ? 19.920 -12.732 -5.658 1.00 91.50 217 MET A N 1
ATOM 1677 C CA . MET A 1 217 ? 21.383 -12.685 -5.551 1.00 91.50 217 MET A CA 1
ATOM 1678 C C . MET A 1 217 ? 22.037 -13.956 -6.097 1.00 91.50 217 MET A C 1
ATOM 1680 O O . MET A 1 217 ? 23.000 -13.877 -6.850 1.00 91.50 217 MET A O 1
ATOM 1684 N N . PHE A 1 218 ? 21.500 -15.131 -5.767 1.00 91.62 218 PHE A N 1
ATOM 1685 C CA . PHE A 1 218 ? 22.024 -16.399 -6.269 1.00 91.62 218 PHE A CA 1
ATOM 1686 C C . PHE A 1 218 ? 21.873 -16.524 -7.793 1.00 91.62 218 PHE A C 1
ATOM 1688 O O . PHE A 1 218 ? 22.806 -16.924 -8.491 1.00 91.62 218 PHE A O 1
ATOM 1695 N N . ASN A 1 219 ? 20.716 -16.129 -8.331 1.00 93.06 219 ASN A N 1
ATOM 1696 C CA . ASN A 1 219 ? 20.455 -16.183 -9.765 1.00 93.06 219 ASN A CA 1
ATOM 1697 C C . ASN A 1 219 ? 21.340 -15.214 -10.565 1.00 93.06 219 ASN A C 1
ATOM 1699 O O . ASN A 1 219 ? 21.618 -15.491 -11.727 1.00 93.06 219 ASN A O 1
ATOM 1703 N N . MET A 1 220 ? 21.827 -14.126 -9.960 1.00 90.69 220 MET A N 1
ATOM 1704 C CA . MET A 1 220 ? 22.789 -13.218 -10.595 1.00 90.69 220 MET A CA 1
ATOM 1705 C C . MET A 1 220 ? 24.117 -13.912 -10.940 1.00 90.69 220 MET A C 1
ATOM 1707 O O . MET A 1 220 ? 24.699 -13.611 -11.977 1.00 90.69 220 MET A O 1
ATOM 1711 N N . PHE A 1 221 ? 24.577 -14.859 -10.114 1.00 92.69 221 PHE A N 1
ATOM 1712 C CA . PHE A 1 221 ? 25.806 -15.619 -10.377 1.00 92.69 221 PHE A CA 1
ATOM 1713 C C . PHE A 1 221 ? 25.580 -16.818 -11.305 1.00 92.69 221 PHE A C 1
ATOM 1715 O O . PHE A 1 221 ? 26.458 -17.152 -12.095 1.00 92.69 221 PHE A O 1
ATOM 1722 N N . TYR A 1 222 ? 24.422 -17.481 -11.200 1.00 90.69 222 TYR A N 1
ATOM 1723 C CA . TYR A 1 222 ? 24.157 -18.737 -11.913 1.00 90.69 222 TYR A CA 1
ATOM 1724 C C . TYR A 1 222 ? 23.429 -18.556 -13.258 1.00 90.69 222 TYR A C 1
ATOM 1726 O O . TYR A 1 222 ? 23.554 -19.392 -14.147 1.00 90.69 222 TYR A O 1
ATOM 1734 N N . GLY A 1 223 ? 22.648 -17.484 -13.422 1.00 88.56 223 GLY A N 1
ATOM 1735 C CA . GLY A 1 223 ? 21.984 -17.140 -14.685 1.00 88.56 223 GLY A CA 1
ATOM 1736 C C . GLY A 1 223 ? 20.916 -18.135 -15.160 1.00 88.56 223 GLY A C 1
ATOM 1737 O O . GLY A 1 223 ? 20.664 -18.244 -16.359 1.00 88.56 223 GLY A O 1
ATOM 1738 N N . SER A 1 224 ? 20.276 -18.885 -14.259 1.00 93.81 224 SER A N 1
ATOM 1739 C CA . SER A 1 224 ? 19.324 -19.931 -14.652 1.00 93.81 224 SER A CA 1
ATOM 1740 C C . SER A 1 224 ? 17.943 -19.363 -15.016 1.00 93.81 224 SER A C 1
ATOM 1742 O O . SER A 1 224 ? 17.240 -18.790 -14.181 1.00 93.81 224 SER A O 1
ATOM 1744 N N . VAL A 1 225 ? 17.446 -19.716 -16.205 1.00 91.94 225 VAL A N 1
ATOM 1745 C CA . VAL A 1 225 ? 16.079 -19.391 -16.660 1.00 91.94 225 VAL A CA 1
ATOM 1746 C C . VAL A 1 225 ? 14.991 -19.981 -15.747 1.00 91.94 225 VAL A C 1
ATOM 1748 O O . VAL A 1 225 ? 13.950 -19.355 -15.545 1.00 91.94 225 VAL A O 1
ATOM 1751 N N . MET A 1 226 ? 15.210 -21.166 -15.163 1.00 92.81 226 MET A N 1
ATOM 1752 C CA . MET A 1 226 ? 14.234 -21.798 -14.263 1.00 92.81 226 MET A CA 1
ATOM 1753 C C . MET A 1 226 ? 14.053 -20.991 -12.972 1.00 92.81 226 MET A C 1
ATOM 1755 O O . MET A 1 226 ? 12.926 -20.650 -12.618 1.00 92.81 226 MET A O 1
ATOM 1759 N N . LEU A 1 227 ? 15.155 -20.638 -12.304 1.00 91.69 227 LEU A N 1
ATOM 1760 C CA . LEU A 1 227 ? 15.154 -19.745 -11.143 1.00 91.69 227 LEU A CA 1
ATOM 1761 C C . LEU A 1 227 ? 14.523 -18.384 -11.446 1.00 91.69 227 LEU A C 1
ATOM 1763 O O . LEU A 1 227 ? 13.744 -17.900 -10.632 1.00 91.69 227 LEU A O 1
ATOM 1767 N N . PHE A 1 228 ? 14.781 -17.796 -12.618 1.00 90.44 228 PHE A N 1
ATOM 1768 C CA . PHE A 1 228 ? 14.127 -16.547 -13.019 1.00 90.44 228 PHE A CA 1
ATOM 1769 C C . PHE A 1 228 ? 12.597 -16.693 -13.109 1.00 90.44 228 PHE A C 1
ATOM 1771 O O . PHE A 1 228 ? 11.861 -15.885 -12.542 1.00 90.44 228 PHE A O 1
ATOM 1778 N N . LYS A 1 229 ? 12.102 -17.761 -13.754 1.00 92.31 229 LYS A N 1
ATOM 1779 C CA . LYS A 1 229 ? 10.659 -18.057 -13.816 1.00 92.31 229 LYS A CA 1
ATOM 1780 C C . LYS A 1 229 ? 10.071 -18.274 -12.421 1.00 92.31 229 LYS A C 1
ATOM 1782 O O . LYS A 1 229 ? 9.032 -17.701 -12.102 1.00 92.31 229 LYS A O 1
ATOM 1787 N N . ALA A 1 230 ? 10.743 -19.063 -11.584 1.00 92.75 230 ALA A N 1
ATOM 1788 C CA . ALA A 1 230 ? 10.316 -19.307 -10.211 1.00 92.75 230 ALA A CA 1
ATOM 1789 C C . ALA A 1 230 ? 10.259 -18.005 -9.396 1.00 92.75 230 ALA A C 1
ATOM 1791 O O . ALA A 1 230 ? 9.274 -17.767 -8.702 1.00 92.75 230 ALA A O 1
ATOM 1792 N N . HIS A 1 231 ? 11.264 -17.135 -9.530 1.00 93.81 231 HIS A N 1
ATOM 1793 C CA . HIS A 1 231 ? 11.323 -15.839 -8.857 1.00 93.81 231 HIS A CA 1
ATOM 1794 C C . HIS A 1 231 ? 10.148 -14.932 -9.248 1.00 93.81 231 HIS A C 1
ATOM 1796 O O . HIS A 1 231 ? 9.543 -14.320 -8.374 1.00 93.81 231 HIS A O 1
ATOM 1802 N N . MET A 1 232 ? 9.767 -14.895 -10.529 1.00 92.19 232 MET A N 1
ATOM 1803 C CA . MET A 1 232 ? 8.607 -14.122 -10.995 1.00 92.19 232 MET A CA 1
ATOM 1804 C C . MET A 1 232 ? 7.282 -14.627 -10.403 1.00 92.19 232 MET A C 1
ATOM 1806 O O . MET A 1 232 ? 6.510 -13.832 -9.867 1.00 92.19 232 MET A O 1
ATOM 1810 N N . TYR A 1 233 ? 7.013 -15.937 -10.449 1.00 94.88 233 TYR A N 1
ATOM 1811 C CA . TYR A 1 233 ? 5.755 -16.490 -9.925 1.00 94.88 233 TYR A CA 1
ATOM 1812 C C . TYR A 1 233 ? 5.675 -16.443 -8.396 1.00 94.88 233 TYR A C 1
ATOM 1814 O O . TYR A 1 233 ? 4.633 -16.093 -7.842 1.00 94.88 233 TYR A O 1
ATOM 1822 N N . LEU A 1 234 ? 6.772 -16.765 -7.705 1.00 95.81 234 LEU A N 1
ATOM 1823 C CA . LEU A 1 234 ? 6.827 -16.700 -6.246 1.00 95.81 234 LEU A CA 1
ATOM 1824 C C . LEU A 1 234 ? 6.783 -15.245 -5.763 1.00 95.81 234 LEU A C 1
ATOM 1826 O O . LEU A 1 234 ? 6.092 -14.948 -4.793 1.00 95.81 234 LEU A O 1
ATOM 1830 N N . GLY A 1 235 ? 7.451 -14.333 -6.476 1.00 95.69 235 GLY A N 1
ATOM 1831 C CA . GLY A 1 235 ? 7.371 -12.893 -6.247 1.00 95.69 235 GLY A CA 1
ATOM 1832 C C . GLY A 1 235 ? 5.943 -12.376 -6.352 1.00 95.69 235 GLY A C 1
ATOM 1833 O O . GLY A 1 235 ? 5.469 -11.711 -5.433 1.00 95.69 235 GLY A O 1
ATOM 1834 N N . LEU A 1 236 ? 5.221 -12.754 -7.411 1.00 94.69 236 LEU A N 1
ATOM 1835 C CA . LEU A 1 236 ? 3.808 -12.415 -7.565 1.00 94.69 236 LEU A CA 1
ATOM 1836 C C . LEU A 1 236 ? 2.966 -12.925 -6.385 1.00 94.69 236 LEU A C 1
ATOM 1838 O O . LEU A 1 236 ? 2.188 -12.157 -5.821 1.00 94.69 236 LEU A O 1
ATOM 1842 N N . LEU A 1 237 ? 3.135 -14.190 -5.986 1.00 95.50 237 LEU A N 1
ATOM 1843 C CA . LEU A 1 237 ? 2.397 -14.788 -4.867 1.00 95.50 237 LEU A CA 1
ATOM 1844 C C . LEU A 1 237 ? 2.655 -14.037 -3.555 1.00 95.50 237 LEU A C 1
ATOM 1846 O O . LEU A 1 237 ? 1.710 -13.689 -2.846 1.00 95.50 237 LEU A O 1
ATOM 1850 N N . VAL A 1 238 ? 3.923 -13.754 -3.248 1.00 96.69 238 VAL A N 1
ATOM 1851 C CA . VAL A 1 238 ? 4.313 -13.021 -2.036 1.00 96.69 238 VAL A CA 1
ATOM 1852 C C . VAL A 1 238 ? 3.738 -11.602 -2.049 1.00 96.69 238 VAL A C 1
ATOM 1854 O O . VAL A 1 238 ? 3.181 -11.172 -1.041 1.00 96.69 238 VAL A O 1
ATOM 1857 N N . MET A 1 239 ? 3.778 -10.901 -3.187 1.00 95.69 239 MET A N 1
ATOM 1858 C CA . MET A 1 239 ? 3.195 -9.558 -3.317 1.00 95.69 239 MET A CA 1
ATOM 1859 C C . MET A 1 239 ? 1.670 -9.561 -3.158 1.00 95.69 239 MET A C 1
ATOM 1861 O O . MET A 1 239 ? 1.131 -8.675 -2.501 1.00 95.69 239 MET A O 1
ATOM 1865 N N . CYS A 1 240 ? 0.965 -10.580 -3.661 1.00 95.88 240 CYS A N 1
ATOM 1866 C CA . CYS A 1 240 ? -0.471 -10.741 -3.395 1.00 95.88 240 CYS A CA 1
ATOM 1867 C C . CYS A 1 240 ? -0.754 -10.900 -1.891 1.00 95.88 240 CYS A C 1
ATOM 1869 O O . CYS A 1 240 ? -1.707 -10.323 -1.367 1.00 95.88 240 CYS A O 1
ATOM 1871 N N . GLY A 1 241 ? 0.098 -11.648 -1.183 1.00 95.88 241 GLY A N 1
ATOM 1872 C CA . GLY A 1 241 ? 0.043 -11.763 0.272 1.00 95.88 241 GLY A CA 1
ATOM 1873 C C . GLY A 1 241 ? 0.278 -10.428 0.986 1.00 95.88 241 GLY A C 1
ATOM 1874 O O . GLY A 1 241 ? -0.446 -10.112 1.931 1.00 95.88 241 GLY A O 1
ATOM 1875 N N . PHE A 1 242 ? 1.222 -9.612 0.508 1.00 96.19 242 PHE A N 1
ATOM 1876 C CA . PHE A 1 242 ? 1.438 -8.263 1.038 1.00 96.19 242 PHE A CA 1
ATOM 1877 C C . PHE A 1 242 ? 0.237 -7.345 0.820 1.00 96.19 242 PHE A C 1
ATOM 1879 O O . PHE A 1 242 ? -0.134 -6.650 1.752 1.00 96.19 242 PHE A O 1
ATOM 1886 N N . VAL A 1 243 ? -0.471 -7.417 -0.314 1.00 96.19 243 VAL A N 1
ATOM 1887 C CA . VAL A 1 243 ? -1.715 -6.638 -0.503 1.00 96.19 243 VAL A CA 1
ATOM 1888 C C . VAL A 1 243 ? -2.751 -6.947 0.588 1.00 96.19 243 VAL A C 1
ATOM 1890 O O . VAL A 1 243 ? -3.399 -6.029 1.101 1.00 96.19 243 VAL A O 1
ATOM 1893 N N . LEU A 1 244 ? -2.894 -8.221 0.983 1.00 95.25 244 LEU A N 1
ATOM 1894 C CA . LEU A 1 244 ? -3.777 -8.618 2.089 1.00 95.25 244 LEU A CA 1
ATOM 1895 C C . LEU A 1 244 ? -3.311 -8.044 3.428 1.00 95.25 244 LEU A C 1
ATOM 1897 O O . LEU A 1 244 ? -4.114 -7.493 4.186 1.00 95.25 244 LEU A O 1
ATOM 1901 N N . PHE A 1 245 ? -2.020 -8.202 3.716 1.00 95.69 245 PHE A N 1
ATOM 1902 C CA . PHE A 1 245 ? -1.403 -7.751 4.957 1.00 95.69 245 PHE A CA 1
ATOM 1903 C C . PHE A 1 245 ? -1.458 -6.224 5.093 1.00 95.69 245 PHE A C 1
ATOM 1905 O O . PHE A 1 245 ? -1.954 -5.728 6.102 1.00 95.69 245 PHE A O 1
ATOM 1912 N N . ASP A 1 246 ? -1.038 -5.491 4.063 1.00 95.06 246 ASP A N 1
ATOM 1913 C CA . ASP A 1 246 ? -0.979 -4.031 4.031 1.00 95.06 246 ASP A CA 1
ATOM 1914 C C . ASP A 1 246 ? -2.375 -3.425 4.164 1.00 95.06 246 ASP A C 1
ATOM 1916 O O . ASP A 1 246 ? -2.586 -2.531 4.981 1.00 95.06 246 ASP A O 1
ATOM 1920 N N . THR A 1 247 ? -3.368 -3.962 3.444 1.00 94.44 247 THR A N 1
ATOM 1921 C CA . THR A 1 247 ? -4.760 -3.502 3.569 1.00 94.44 247 THR A CA 1
ATOM 1922 C C . THR A 1 247 ? -5.273 -3.670 4.999 1.00 94.44 247 THR A C 1
ATOM 1924 O O . THR A 1 247 ? -5.876 -2.754 5.559 1.00 94.44 247 THR A O 1
ATOM 1927 N N . GLN A 1 248 ? -5.012 -4.816 5.630 1.00 93.81 248 GLN A N 1
ATOM 1928 C CA . GLN A 1 248 ? -5.404 -5.034 7.023 1.00 93.81 248 GLN A CA 1
ATOM 1929 C C . GLN A 1 248 ? -4.616 -4.157 8.003 1.00 93.81 248 GLN A C 1
ATOM 1931 O O . GLN A 1 248 ? -5.186 -3.692 8.991 1.00 93.81 248 GLN A O 1
ATOM 1936 N N . LEU A 1 249 ? -3.336 -3.896 7.737 1.00 93.81 249 LEU A N 1
ATOM 1937 C CA . LEU A 1 249 ? -2.509 -3.013 8.553 1.00 93.81 249 LEU A CA 1
ATOM 1938 C C . LEU A 1 249 ? -3.016 -1.566 8.499 1.00 93.81 249 LEU A C 1
ATOM 1940 O O . LEU A 1 249 ? -3.095 -0.920 9.542 1.00 93.81 249 LEU A O 1
ATOM 1944 N N . ILE A 1 250 ? -3.427 -1.081 7.321 1.00 93.12 250 ILE A N 1
ATOM 1945 C CA . ILE A 1 250 ? -4.041 0.245 7.136 1.00 93.12 250 ILE A CA 1
ATOM 1946 C C . ILE A 1 250 ? -5.331 0.362 7.961 1.00 93.12 250 ILE A C 1
ATOM 1948 O O . ILE A 1 250 ? -5.525 1.341 8.682 1.00 93.12 250 ILE A O 1
ATOM 1952 N N . ILE A 1 251 ? -6.209 -0.647 7.896 1.00 91.94 251 ILE A N 1
ATOM 1953 C CA . ILE A 1 251 ? -7.455 -0.683 8.683 1.00 91.94 251 ILE A CA 1
ATOM 1954 C C . ILE A 1 251 ? -7.144 -0.634 10.182 1.00 91.94 251 ILE A C 1
ATOM 1956 O O . ILE A 1 251 ? -7.767 0.127 10.922 1.00 91.94 251 ILE A O 1
ATOM 1960 N N . GLU A 1 252 ? -6.169 -1.425 10.630 1.00 91.69 252 GLU A N 1
ATOM 1961 C CA . GLU A 1 252 ? -5.793 -1.506 12.038 1.00 91.69 252 GLU A CA 1
ATOM 1962 C C . GLU A 1 252 ? -5.177 -0.193 12.548 1.00 91.69 252 GLU A C 1
ATOM 1964 O O . GLU A 1 252 ? -5.587 0.290 13.604 1.00 91.69 252 GLU A O 1
ATOM 1969 N N . LYS A 1 253 ? -4.263 0.426 11.785 1.00 91.06 253 LYS A N 1
ATOM 1970 C CA . LYS A 1 253 ? -3.705 1.760 12.079 1.00 91.06 253 LYS A CA 1
ATOM 1971 C C . LYS A 1 253 ? -4.816 2.806 12.224 1.00 91.06 253 LYS A C 1
ATOM 1973 O O . LYS A 1 253 ? -4.875 3.509 13.236 1.00 91.06 253 LYS A O 1
ATOM 1978 N N . ALA A 1 254 ? -5.755 2.838 11.278 1.00 91.00 254 ALA A N 1
ATOM 1979 C CA . ALA A 1 254 ? -6.880 3.769 11.303 1.00 91.00 254 ALA A CA 1
ATOM 1980 C C . ALA A 1 254 ? -7.781 3.582 12.535 1.00 91.00 254 ALA A C 1
ATOM 1982 O O . ALA A 1 254 ? -8.247 4.552 13.136 1.00 91.00 254 ALA A O 1
ATOM 1983 N N . GLU A 1 255 ? -8.025 2.335 12.947 1.00 88.12 255 GLU A N 1
ATOM 1984 C CA . GLU A 1 255 ? -8.817 2.037 14.143 1.00 88.12 255 GLU A CA 1
ATOM 1985 C C . GLU A 1 255 ? -8.088 2.345 15.458 1.00 88.12 255 GLU A C 1
ATOM 1987 O O . GLU A 1 255 ? -8.752 2.616 16.463 1.00 88.12 255 GLU A O 1
ATOM 1992 N N . MET A 1 256 ? -6.751 2.337 15.459 1.00 88.44 256 MET A N 1
ATOM 1993 C CA . MET A 1 256 ? -5.926 2.835 16.568 1.00 88.44 256 MET A CA 1
ATOM 1994 C C . MET A 1 256 ? -5.892 4.371 16.640 1.00 88.44 256 MET A C 1
ATOM 1996 O O . MET A 1 256 ? -5.382 4.924 17.613 1.00 88.44 256 MET A O 1
ATOM 2000 N N . GLY A 1 257 ? -6.494 5.057 15.665 1.00 85.38 257 GLY A N 1
ATOM 2001 C CA . GLY A 1 257 ? -6.599 6.512 15.624 1.00 85.38 257 GLY A CA 1
ATOM 2002 C C . GLY A 1 257 ? -5.475 7.199 14.855 1.00 85.38 257 GLY A C 1
ATOM 2003 O O . GLY A 1 257 ? -5.422 8.429 14.873 1.00 85.38 257 GLY A O 1
ATOM 2004 N N . ASP A 1 258 ? -4.615 6.440 14.171 1.00 85.81 258 ASP A N 1
ATOM 2005 C CA . ASP A 1 258 ? -3.641 7.004 13.242 1.00 85.81 258 ASP A CA 1
ATOM 2006 C C . ASP A 1 258 ? -4.363 7.528 11.994 1.00 85.81 258 ASP A C 1
ATOM 2008 O O . ASP A 1 258 ? -5.189 6.841 11.388 1.00 85.81 258 ASP A O 1
ATOM 2012 N N . LYS A 1 259 ? -4.100 8.785 11.642 1.00 81.06 259 LYS A N 1
ATOM 2013 C CA . LYS A 1 259 ? -4.714 9.455 10.490 1.00 81.06 259 LYS A CA 1
ATOM 2014 C C . LYS A 1 259 ? -3.712 9.732 9.380 1.00 81.06 259 LYS A C 1
ATOM 2016 O O . LYS A 1 259 ? -4.125 10.249 8.341 1.00 81.06 259 LYS A O 1
ATOM 2021 N N . ASP A 1 260 ? -2.441 9.384 9.568 1.00 86.06 260 ASP A N 1
ATOM 2022 C CA . ASP A 1 260 ? -1.419 9.602 8.557 1.00 86.06 260 ASP A CA 1
ATOM 2023 C C . ASP A 1 260 ? -1.564 8.577 7.430 1.00 86.06 260 ASP A C 1
ATOM 2025 O O . ASP A 1 260 ? -1.279 7.398 7.591 1.00 86.06 260 ASP A O 1
ATOM 2029 N N . TYR A 1 261 ? -2.064 9.022 6.280 1.00 86.31 261 TYR A N 1
ATOM 2030 C CA . TYR A 1 261 ? -2.274 8.170 5.106 1.00 86.31 261 TYR A CA 1
ATOM 2031 C C . TYR A 1 261 ? -1.098 8.221 4.115 1.00 86.31 261 TYR A C 1
ATOM 2033 O O . TYR A 1 261 ? -1.165 7.628 3.038 1.00 86.31 261 TYR A O 1
ATOM 2041 N N . ILE A 1 262 ? -0.045 8.976 4.448 1.00 82.69 262 ILE A N 1
ATOM 2042 C CA . ILE A 1 262 ? 1.153 9.169 3.620 1.00 82.69 262 ILE A CA 1
ATOM 2043 C C . ILE A 1 262 ? 2.316 8.281 4.128 1.00 82.69 262 ILE A C 1
ATOM 2045 O O . ILE A 1 262 ? 3.374 8.265 3.500 1.00 82.69 262 ILE A O 1
ATOM 2049 N N . TRP A 1 263 ? 2.139 7.536 5.235 1.00 63.66 263 TRP A N 1
ATOM 2050 C CA . TRP A 1 263 ? 3.211 6.783 5.910 1.00 63.66 263 TRP A CA 1
ATOM 2051 C C . TRP A 1 263 ? 2.801 5.414 6.496 1.00 63.66 263 TRP A C 1
ATOM 2053 O O . TRP A 1 263 ? 1.785 5.295 7.220 1.00 63.66 263 TRP A O 1
#

InterPro domains:
  IPR006214 Bax inhibitor 1-related [PF01027] (82-263)
  IPR006214 Bax inhibitor 1-related [PTHR23291] (70-263)
  IPR009057 Homedomain-like superfamily [SSF46689] (5-76)

pLDDT: mean 89.34, std 7.3, range [53.03, 97.12]